Protein AF-A0A2N1PV64-F1 (afdb_monomer)

Sequence (306 aa):
MSESSQDREVQSVSEATLEAVGASTSELTVSSTSGSFAGFIVPPFVWMILFYIAVIWISPWSQDHFGLTGAPVSGIALFTAAGFMSLTALWAIGRMAGTNVSGAVLVLVFAISALADIGINRSLANGAAGGMHHYGFINLSLMGMAYSGGTLVSRAVDKVTYILPLSVIAGIADIWSVFAGVTKEVAKSKVALNYALFSYPVPGFGIRPLVGATDFLFAALYLSLALKFDLPFRRNAILVGFSFLLSIAIAIGTGLGIPVLPVMALMVILGNWSSVKVTDPREKREALAGIVMVVTALAIITLVRR

Structure (mmCIF, N/CA/C/O backbone):
data_AF-A0A2N1PV64-F1
#
_entry.id   AF-A0A2N1PV64-F1
#
loop_
_atom_site.group_PDB
_atom_site.id
_atom_site.type_symbol
_atom_site.label_atom_id
_atom_site.label_alt_id
_atom_site.label_comp_id
_atom_site.label_asym_id
_atom_site.label_entity_id
_atom_site.label_seq_id
_atom_site.pdbx_PDB_ins_code
_atom_site.Cartn_x
_atom_site.Cartn_y
_atom_site.Cartn_z
_atom_site.occupancy
_atom_site.B_iso_or_equiv
_atom_site.auth_seq_id
_atom_site.auth_comp_id
_atom_site.auth_asym_id
_atom_site.auth_atom_id
_atom_site.pdbx_PDB_model_num
ATOM 1 N N . MET A 1 1 ? -52.372 39.175 49.035 1.00 51.31 1 MET A N 1
ATOM 2 C CA . MET A 1 1 ? -50.973 39.115 48.560 1.00 51.31 1 MET A CA 1
ATOM 3 C C . MET A 1 1 ? -50.452 37.724 48.863 1.00 51.31 1 MET A C 1
ATOM 5 O O . MET A 1 1 ? -50.082 37.444 49.991 1.00 51.31 1 MET A O 1
ATOM 9 N N . SER A 1 2 ? -50.575 36.832 47.890 1.00 53.84 2 SER A N 1
ATOM 10 C CA . SER A 1 2 ? -50.155 35.429 47.942 1.00 53.84 2 SER A CA 1
ATOM 11 C C . SER A 1 2 ? -49.672 35.114 46.530 1.00 53.84 2 SER A C 1
ATOM 13 O O . SER A 1 2 ? -50.335 34.399 45.783 1.00 53.84 2 SER A O 1
ATOM 15 N N . GLU A 1 3 ? -48.591 35.780 46.121 1.00 53.56 3 GLU A N 1
ATOM 16 C CA . GLU A 1 3 ? -47.856 35.350 44.936 1.00 53.56 3 GLU A CA 1
ATOM 17 C C . GLU A 1 3 ? -47.194 34.024 45.273 1.00 53.56 3 GLU A C 1
ATOM 19 O O . GLU A 1 3 ? -46.576 33.847 46.326 1.00 53.56 3 GLU A O 1
ATOM 24 N N . SER A 1 4 ? -47.510 33.067 44.418 1.00 53.53 4 SER A N 1
ATOM 25 C CA . SER A 1 4 ? -47.509 31.653 44.702 1.00 53.53 4 SER A CA 1
ATOM 26 C C . SER A 1 4 ? -46.085 31.111 44.715 1.00 53.53 4 SER A C 1
ATOM 28 O O . SER A 1 4 ? -45.243 31.491 43.903 1.00 53.53 4 SER A O 1
ATOM 30 N N . SER A 1 5 ? -45.805 30.169 45.617 1.00 58.69 5 SER A N 1
ATOM 31 C CA . SER A 1 5 ? -44.539 29.426 45.624 1.00 58.69 5 SER A CA 1
ATOM 32 C C . SER A 1 5 ? -44.295 28.650 44.324 1.00 58.69 5 SER A C 1
ATOM 34 O O . SER A 1 5 ? -43.179 28.204 44.083 1.00 58.69 5 SER A O 1
ATOM 36 N N . GLN A 1 6 ? -45.330 28.511 43.495 1.00 60.94 6 GLN A N 1
ATOM 37 C CA . GLN A 1 6 ? -45.319 27.778 42.242 1.00 60.94 6 GLN A CA 1
ATOM 38 C C . GLN A 1 6 ? -44.520 28.513 41.154 1.00 60.94 6 GLN A C 1
ATOM 40 O O . GLN A 1 6 ? -43.812 27.873 40.383 1.00 60.94 6 GLN A O 1
ATOM 45 N N . ASP A 1 7 ? -44.527 29.849 41.154 1.00 59.88 7 ASP A N 1
ATOM 46 C CA . ASP A 1 7 ? -43.790 30.636 40.155 1.00 59.88 7 ASP A CA 1
ATOM 47 C C . ASP A 1 7 ? -42.268 30.596 40.381 1.00 59.88 7 ASP A C 1
ATOM 49 O O . ASP A 1 7 ? -41.486 30.644 39.429 1.00 59.88 7 ASP A O 1
ATOM 53 N N . ARG A 1 8 ? -41.827 30.418 41.636 1.00 63.75 8 ARG A N 1
ATOM 54 C CA . ARG A 1 8 ? -40.396 30.278 41.962 1.00 63.75 8 ARG A CA 1
ATOM 55 C C . ARG A 1 8 ? -39.820 28.933 41.529 1.00 63.75 8 ARG A C 1
ATOM 57 O O . ARG A 1 8 ? -38.662 28.878 41.126 1.00 63.75 8 ARG A O 1
ATOM 64 N N . GLU A 1 9 ? -40.614 27.867 41.586 1.00 66.69 9 GLU A N 1
ATOM 65 C CA . GLU A 1 9 ? -40.168 26.523 41.203 1.00 66.69 9 GLU A CA 1
ATOM 66 C C . GLU A 1 9 ? -40.013 26.393 39.679 1.00 66.69 9 GLU A C 1
ATOM 68 O O . GLU A 1 9 ? -39.063 25.779 39.191 1.00 66.69 9 GLU A O 1
ATOM 73 N N . VAL A 1 10 ? -40.878 27.061 38.907 1.00 67.12 10 VAL A N 1
ATOM 74 C CA . VAL A 1 10 ? -40.769 27.090 37.439 1.00 67.12 10 VAL A CA 1
ATOM 75 C C . VAL A 1 10 ? -39.541 27.889 36.982 1.00 67.12 10 VAL A C 1
ATOM 77 O O . VAL A 1 10 ? -38.854 27.471 36.046 1.00 67.12 10 VAL A O 1
ATOM 80 N N . GLN A 1 11 ? -39.203 28.990 37.663 1.00 69.44 11 GLN A N 1
ATOM 81 C CA . GLN A 1 11 ? -37.993 29.760 37.350 1.00 69.44 11 GLN A CA 1
ATOM 82 C C . GLN A 1 11 ? -36.702 28.980 37.634 1.00 69.44 11 GLN A C 1
ATOM 84 O O . GLN A 1 11 ? -35.810 28.974 36.785 1.00 69.44 11 GLN A O 1
ATOM 89 N N . SER A 1 12 ? -36.616 28.251 38.753 1.00 70.31 12 SER A N 1
ATOM 90 C CA . SER A 1 12 ? -35.393 27.505 39.089 1.00 70.31 12 SER A CA 1
ATOM 91 C C . SER A 1 12 ? -35.106 26.346 38.128 1.00 70.31 12 SER A C 1
ATOM 93 O O . SER A 1 12 ? -33.948 26.052 37.839 1.00 70.31 12 SER A O 1
ATOM 95 N N . VAL A 1 13 ? -36.147 25.698 37.591 1.00 71.62 13 VAL A N 1
ATOM 96 C CA . VAL A 1 13 ? -35.977 24.617 36.603 1.00 71.62 13 VAL A CA 1
ATOM 97 C C . VAL A 1 13 ? -35.523 25.173 35.250 1.00 71.62 13 VAL A C 1
ATOM 99 O O . VAL A 1 13 ? -34.687 24.560 34.582 1.00 71.62 13 VAL A O 1
ATOM 102 N N . SER A 1 14 ? -36.010 26.353 34.852 1.00 72.06 14 SER A N 1
ATOM 103 C CA . SER A 1 14 ? -35.596 26.995 33.599 1.00 72.06 14 SER A CA 1
ATOM 104 C C . SER A 1 14 ? -34.123 27.414 33.619 1.00 72.06 14 SER A C 1
ATOM 106 O O . SER A 1 14 ? -33.428 27.217 32.622 1.00 72.06 14 SER A O 1
ATOM 108 N N . GLU A 1 15 ? -33.628 27.951 34.738 1.00 69.00 15 GLU A N 1
ATOM 109 C CA . GLU A 1 15 ? -32.218 28.351 34.870 1.00 69.00 15 GLU A CA 1
ATOM 110 C C . GLU A 1 15 ? -31.278 27.139 34.883 1.00 69.00 15 GLU A C 1
ATOM 112 O O . GLU A 1 15 ? -30.305 27.116 34.129 1.00 69.00 15 GLU A O 1
ATOM 117 N N . ALA A 1 16 ? -31.620 26.076 35.622 1.00 69.00 16 ALA A N 1
ATOM 118 C CA . ALA A 1 16 ? -30.820 24.848 35.648 1.00 69.00 16 ALA A CA 1
ATOM 119 C C . ALA A 1 16 ? -30.759 24.146 34.276 1.00 69.00 16 ALA A C 1
ATOM 121 O O . ALA A 1 16 ? -29.732 23.578 33.899 1.00 69.00 16 ALA A O 1
ATOM 122 N N . THR A 1 17 ? -31.843 24.207 33.496 1.00 68.81 17 THR A N 1
ATOM 123 C CA . THR A 1 17 ? -31.878 23.620 32.146 1.00 68.81 17 THR A CA 1
ATOM 124 C C . THR A 1 17 ? -31.061 24.454 31.154 1.00 68.81 17 THR A C 1
ATOM 126 O O . THR A 1 17 ? -30.379 23.893 30.297 1.00 68.81 17 THR A O 1
ATOM 129 N N . LEU A 1 18 ? -31.070 25.785 31.286 1.00 65.19 18 LEU A N 1
ATOM 130 C CA . LEU A 1 18 ? -30.261 26.680 30.453 1.00 65.19 18 LEU A CA 1
ATOM 131 C C . LEU A 1 18 ? -28.760 26.556 30.753 1.00 65.19 18 LEU A C 1
ATOM 133 O O . LEU A 1 18 ? -27.965 26.549 29.812 1.00 65.19 18 LEU A O 1
ATOM 137 N N . GLU A 1 19 ? -28.363 26.374 32.016 1.00 66.56 19 GLU A N 1
ATOM 138 C CA . GLU A 1 19 ? -26.964 26.088 32.367 1.00 66.56 19 GLU A CA 1
ATOM 139 C C . GLU A 1 19 ? -26.504 24.717 31.854 1.00 66.56 19 GLU A C 1
ATOM 141 O O . GLU A 1 19 ? -25.402 24.607 31.315 1.00 66.56 19 GLU A O 1
ATOM 146 N N . ALA A 1 20 ? -27.351 23.684 31.929 1.00 63.44 20 ALA A N 1
ATOM 147 C CA . ALA A 1 20 ? -27.021 22.357 31.402 1.00 63.44 20 ALA A CA 1
ATOM 148 C C . ALA A 1 20 ? -26.860 22.353 29.869 1.00 63.44 20 ALA A C 1
ATOM 150 O O . ALA A 1 20 ? -25.951 21.710 29.335 1.00 63.44 20 ALA A O 1
ATOM 151 N N . VAL A 1 21 ? -27.699 23.109 29.151 1.00 64.06 21 VAL A N 1
ATOM 152 C CA . VAL A 1 21 ? -27.591 23.271 27.692 1.00 64.06 21 VAL A CA 1
ATOM 153 C C . VAL A 1 21 ? -26.365 24.116 27.321 1.00 64.06 21 VAL A C 1
ATOM 155 O O . VAL A 1 21 ? -25.639 23.750 26.397 1.00 64.06 21 VAL A O 1
ATOM 158 N N . GLY A 1 22 ? -26.073 25.183 28.075 1.00 57.25 22 GLY A N 1
ATOM 159 C CA . GLY A 1 22 ? -24.888 26.026 27.880 1.00 57.25 22 GLY A CA 1
ATOM 160 C C . GLY A 1 22 ? -23.568 25.282 28.116 1.00 57.25 22 GLY A C 1
ATOM 161 O O . GLY A 1 22 ? -22.651 25.364 27.290 1.00 57.25 22 GLY A O 1
ATOM 162 N N . ALA A 1 23 ? -23.493 24.481 29.184 1.00 56.12 23 ALA A N 1
ATOM 163 C CA . ALA A 1 23 ? -22.334 23.647 29.494 1.00 56.12 23 ALA A CA 1
ATOM 164 C C . ALA A 1 23 ? -22.108 22.571 28.417 1.00 56.12 23 ALA A C 1
ATOM 166 O O . ALA A 1 23 ? -20.986 22.431 27.926 1.00 56.12 23 ALA A O 1
ATOM 167 N N . SER A 1 24 ? -23.178 21.915 27.946 1.00 52.41 24 SER A N 1
ATOM 168 C CA . SER A 1 24 ? -23.109 20.923 26.862 1.00 52.41 24 SER A CA 1
ATOM 169 C C . SER A 1 24 ? -22.632 21.508 25.527 1.00 52.41 24 SER A C 1
ATOM 171 O O . SER A 1 24 ? -21.993 20.797 24.751 1.00 52.41 24 SER A O 1
ATOM 173 N N . THR A 1 25 ? -22.906 22.783 25.238 1.00 51.22 25 THR A N 1
ATOM 174 C CA . THR A 1 25 ? -22.392 23.440 24.023 1.00 51.22 25 THR A CA 1
ATOM 175 C C . THR A 1 25 ? -20.935 23.886 24.134 1.00 51.22 25 THR A C 1
ATOM 177 O O . THR A 1 25 ? -20.254 23.983 23.114 1.00 51.22 25 THR A O 1
ATOM 180 N N . SER A 1 26 ? -20.427 24.114 25.348 1.00 48.03 26 SER A N 1
ATOM 181 C CA . SER A 1 26 ? -19.047 24.570 25.559 1.00 48.03 26 SER A CA 1
ATOM 182 C C . SER A 1 26 ? -18.003 23.450 25.420 1.00 48.03 26 SER A C 1
ATOM 184 O O . SER A 1 26 ? -16.909 23.705 24.917 1.00 48.03 26 SER A O 1
ATOM 186 N N . GLU A 1 27 ? -18.359 22.194 25.718 1.00 44.19 27 GLU A N 1
ATOM 187 C CA . GLU A 1 27 ? -17.481 21.023 25.515 1.00 44.19 27 GLU A CA 1
ATOM 188 C C . GLU A 1 27 ? -17.463 20.496 24.067 1.00 44.19 27 GLU A C 1
ATOM 190 O O . GLU A 1 27 ? -16.599 19.700 23.700 1.00 44.19 27 GLU A O 1
ATOM 195 N N . LEU A 1 28 ? -18.359 20.987 23.204 1.00 43.50 28 LEU A N 1
ATOM 196 C CA . LEU A 1 28 ? -18.364 20.702 21.762 1.00 43.50 28 LEU A CA 1
ATOM 197 C C . LEU A 1 28 ? -17.559 21.716 20.942 1.00 43.50 28 LEU A C 1
ATOM 199 O O . LEU A 1 28 ? -17.581 21.671 19.708 1.00 43.50 28 LEU A O 1
ATOM 203 N N . THR A 1 29 ? -16.771 22.575 21.598 1.00 43.34 29 THR A N 1
ATOM 204 C CA . THR A 1 29 ? -15.636 23.222 20.935 1.00 43.34 29 THR A CA 1
ATOM 205 C C . THR A 1 29 ? -14.557 22.173 20.689 1.00 43.34 29 THR A C 1
ATOM 207 O O . THR A 1 29 ? -13.536 22.088 21.366 1.00 43.34 29 THR A O 1
ATOM 210 N N . VAL A 1 30 ? -14.827 21.345 19.674 1.00 46.09 30 VAL A N 1
ATOM 211 C CA . VAL A 1 30 ? -13.849 20.581 18.911 1.00 46.09 30 VAL A CA 1
ATOM 212 C C . VAL A 1 30 ? -12.609 21.449 18.834 1.00 46.09 30 VAL A C 1
ATOM 214 O O . VAL A 1 30 ? -12.633 22.518 18.219 1.00 46.09 30 VAL A O 1
ATOM 217 N N . SER A 1 31 ? -11.543 21.008 19.499 1.00 43.09 31 SER A N 1
ATOM 218 C CA . SER A 1 31 ? -10.224 21.580 19.309 1.00 43.09 31 SER A CA 1
ATOM 219 C C . SER A 1 31 ? -9.845 21.298 17.860 1.00 43.09 31 SER A C 1
ATOM 221 O O . SER A 1 31 ? -9.210 20.302 17.512 1.00 43.09 31 SER A O 1
ATOM 223 N N . SER A 1 32 ? -10.310 22.172 16.966 1.00 45.75 32 SER A N 1
ATOM 224 C CA . SER A 1 32 ? -9.823 22.260 15.611 1.00 45.75 32 SER A CA 1
ATOM 225 C C . SER A 1 32 ? -8.372 22.655 15.785 1.00 45.75 32 SER A C 1
ATOM 227 O O . SER A 1 32 ? -8.036 23.828 15.958 1.00 45.75 32 SER A O 1
ATOM 229 N N . THR A 1 33 ? -7.507 21.652 15.842 1.00 47.47 33 THR A N 1
ATOM 230 C CA . THR A 1 33 ? -6.072 21.814 15.729 1.00 47.47 33 THR A CA 1
ATOM 231 C C . THR A 1 33 ? -5.842 22.315 14.310 1.00 47.47 33 THR A C 1
ATOM 233 O O . THR A 1 33 ? -5.546 21.566 13.380 1.00 47.47 33 THR A O 1
ATOM 236 N N . SER A 1 34 ? -6.054 23.619 14.137 1.00 45.28 34 SER A N 1
ATOM 237 C CA . SER A 1 34 ? -5.753 24.418 12.963 1.00 45.28 34 SER A CA 1
ATOM 238 C C . SER A 1 34 ? -4.238 24.500 12.865 1.00 45.28 34 SER A C 1
ATOM 240 O O . SER A 1 34 ? -3.585 25.506 13.131 1.00 45.28 34 SER A O 1
ATOM 242 N N . GLY A 1 35 ? -3.642 23.365 12.521 1.00 50.19 35 GLY A N 1
ATOM 243 C CA . GLY A 1 35 ? -2.245 23.300 12.184 1.00 50.19 35 GLY A CA 1
ATOM 244 C C . GLY A 1 35 ? -1.978 24.252 11.021 1.00 50.19 35 GLY A C 1
ATOM 245 O O . GLY A 1 35 ? -2.331 23.938 9.886 1.00 50.19 35 GLY A O 1
ATOM 246 N N . SER A 1 36 ? -1.326 25.382 11.320 1.00 46.31 36 SER A N 1
ATOM 247 C CA . SER A 1 36 ? -0.817 26.381 10.372 1.00 46.31 36 SER A CA 1
ATOM 248 C C . SER A 1 36 ? -0.137 25.721 9.175 1.00 46.31 36 SER A C 1
ATOM 250 O O . SER A 1 36 ? 0.966 25.201 9.314 1.00 46.31 36 SER A O 1
ATOM 252 N N . PHE A 1 37 ? -0.790 25.776 8.010 1.00 42.62 37 PHE A N 1
ATOM 253 C CA . PHE A 1 37 ? -0.392 25.223 6.706 1.00 42.62 37 PHE A CA 1
ATOM 254 C C . PHE A 1 37 ? 1.124 25.303 6.415 1.00 42.62 37 PHE A C 1
ATOM 256 O O . PHE A 1 37 ? 1.717 24.338 5.927 1.00 42.62 37 PHE A O 1
ATOM 263 N N . ALA A 1 38 ? 1.777 26.402 6.813 1.00 38.31 38 ALA A N 1
ATOM 264 C CA . ALA A 1 38 ? 3.209 26.642 6.638 1.00 38.31 38 ALA A CA 1
ATOM 265 C C . ALA A 1 38 ? 4.110 25.671 7.430 1.00 38.31 38 ALA A C 1
ATOM 267 O O . ALA A 1 38 ? 5.088 25.168 6.887 1.00 38.31 38 ALA A O 1
ATOM 268 N N . GLY A 1 39 ? 3.761 25.307 8.669 1.00 43.16 39 GLY A N 1
ATOM 269 C CA . GLY A 1 39 ? 4.525 24.331 9.461 1.00 43.16 39 GLY A CA 1
ATOM 270 C C . GLY A 1 39 ? 4.434 22.885 8.944 1.00 43.16 39 GLY A C 1
ATOM 271 O O . GLY A 1 39 ? 5.178 22.021 9.405 1.00 43.16 39 GLY A O 1
ATOM 272 N N . PHE A 1 40 ? 3.535 22.607 7.987 1.00 48.06 40 PHE A N 1
ATOM 273 C CA . PHE A 1 40 ? 3.249 21.256 7.476 1.00 48.06 40 PHE A CA 1
ATOM 274 C C . PHE A 1 40 ? 3.816 20.981 6.082 1.00 48.06 40 PHE A C 1
ATOM 276 O O . PHE A 1 40 ? 4.044 19.819 5.761 1.00 48.06 40 PHE A O 1
ATOM 283 N N . ILE A 1 41 ? 4.060 22.016 5.274 1.00 41.25 41 ILE A N 1
ATOM 284 C CA . ILE A 1 41 ? 4.739 21.912 3.968 1.00 41.25 41 ILE A CA 1
ATOM 285 C C . ILE A 1 41 ? 6.259 21.860 4.152 1.00 41.25 41 ILE A C 1
ATOM 287 O O . ILE A 1 41 ? 6.966 21.197 3.397 1.00 41.25 41 ILE A O 1
ATOM 291 N N . VAL A 1 42 ? 6.766 22.518 5.195 1.00 45.97 42 VAL A N 1
ATOM 292 C CA . VAL A 1 42 ? 8.203 22.629 5.451 1.00 45.97 42 VAL A CA 1
ATOM 293 C C . VAL A 1 42 ? 8.876 21.263 5.640 1.00 45.97 42 VAL A C 1
ATOM 295 O O . VAL A 1 42 ? 9.898 21.061 5.000 1.00 45.97 42 VAL A O 1
ATOM 298 N N . PRO A 1 43 ? 8.347 20.275 6.389 1.00 50.06 43 PRO A N 1
ATOM 299 C CA . PRO A 1 43 ? 9.071 19.019 6.578 1.00 50.06 43 PRO A CA 1
ATOM 300 C C . PRO A 1 43 ? 9.248 18.207 5.280 1.00 50.06 43 PRO A C 1
ATOM 302 O O . PRO A 1 43 ? 10.386 17.857 4.992 1.00 50.06 43 PRO A O 1
ATOM 305 N N . PRO A 1 44 ? 8.219 17.941 4.445 1.00 44.16 44 PRO A N 1
ATOM 306 C CA . PRO A 1 44 ? 8.411 17.215 3.183 1.00 44.16 44 PRO A CA 1
ATOM 307 C C . PRO A 1 44 ? 9.362 17.915 2.207 1.00 44.16 44 PRO A C 1
ATOM 309 O O . PRO A 1 44 ? 10.196 17.252 1.598 1.00 44.16 44 PRO A O 1
ATOM 312 N N . PHE A 1 45 ? 9.272 19.245 2.084 1.00 44.50 45 PHE A N 1
ATOM 313 C CA . PHE A 1 45 ? 10.138 20.021 1.191 1.00 44.50 45 PHE A CA 1
ATOM 314 C C . PHE A 1 45 ? 11.567 20.148 1.728 1.00 44.50 45 PHE A C 1
ATOM 316 O O . PHE A 1 45 ? 12.510 19.986 0.963 1.00 44.50 45 PHE A O 1
ATOM 323 N N . VAL A 1 46 ? 11.751 20.370 3.033 1.00 49.50 46 VAL A N 1
ATOM 324 C CA . VAL A 1 46 ? 13.075 20.374 3.674 1.00 49.50 46 VAL A CA 1
ATOM 325 C C . VAL A 1 46 ? 13.708 18.989 3.594 1.00 49.50 46 VAL A C 1
ATOM 327 O O . VAL A 1 46 ? 14.883 18.905 3.272 1.00 49.50 46 VAL A O 1
ATOM 330 N N . TRP A 1 47 ? 12.957 17.900 3.781 1.00 47.28 47 TRP A N 1
ATOM 331 C CA . TRP A 1 47 ? 13.476 16.541 3.588 1.00 47.28 47 TRP A CA 1
ATOM 332 C C . TRP A 1 47 ? 13.797 16.238 2.124 1.00 47.28 47 TRP A C 1
ATOM 334 O O . TRP A 1 47 ? 14.840 15.653 1.861 1.00 47.28 47 TRP A O 1
ATOM 344 N N . MET A 1 48 ? 12.971 16.682 1.171 1.00 45.28 48 MET A N 1
ATOM 345 C CA . MET A 1 48 ? 13.259 16.588 -0.265 1.00 45.28 48 MET A CA 1
ATOM 346 C C . MET A 1 48 ? 14.540 17.354 -0.632 1.00 45.28 48 MET A C 1
ATOM 348 O O . MET A 1 48 ? 15.372 16.823 -1.360 1.00 45.28 48 MET A O 1
ATOM 352 N N . ILE A 1 49 ? 14.732 18.563 -0.089 1.00 49.06 49 ILE A N 1
ATOM 353 C CA . ILE A 1 49 ? 15.932 19.392 -0.287 1.00 49.06 49 ILE A CA 1
ATOM 354 C C . ILE A 1 49 ? 17.157 18.754 0.381 1.00 49.06 49 ILE A C 1
ATOM 356 O O . ILE A 1 49 ? 18.172 18.576 -0.282 1.00 49.06 49 ILE A O 1
ATOM 360 N N . LEU A 1 50 ? 17.071 18.353 1.653 1.00 49.81 50 LEU A N 1
ATOM 361 C CA . LEU A 1 50 ? 18.155 17.675 2.377 1.00 49.81 50 LEU A CA 1
ATOM 362 C C . LEU A 1 50 ? 18.538 16.347 1.712 1.00 49.81 50 LEU A C 1
ATOM 364 O O . LEU A 1 50 ? 19.714 16.003 1.676 1.00 49.81 50 LEU A O 1
ATOM 368 N N . PHE A 1 51 ? 17.570 15.628 1.141 1.00 48.50 51 PHE A N 1
ATOM 369 C CA . PHE A 1 51 ? 17.790 14.396 0.390 1.00 48.50 51 PHE A CA 1
ATOM 370 C C . PHE A 1 51 ? 18.433 14.655 -0.977 1.00 48.50 51 PHE A C 1
ATOM 372 O O . PHE A 1 51 ? 19.390 13.971 -1.318 1.00 48.50 51 PHE A O 1
ATOM 379 N N . TYR A 1 52 ? 17.982 15.658 -1.739 1.00 47.88 52 TYR A N 1
ATOM 380 C CA . TYR A 1 52 ? 18.661 16.069 -2.976 1.00 47.88 52 TYR A CA 1
ATOM 381 C C . TYR A 1 52 ? 20.096 16.520 -2.695 1.00 47.88 52 TYR A C 1
ATOM 383 O O . TYR A 1 52 ? 21.005 16.120 -3.415 1.00 47.88 52 TYR A O 1
ATOM 391 N N . ILE A 1 53 ? 20.318 17.280 -1.618 1.00 52.59 53 ILE A N 1
ATOM 392 C CA . ILE A 1 53 ? 21.657 17.658 -1.151 1.00 52.59 53 ILE A CA 1
ATOM 393 C C . ILE A 1 53 ? 22.461 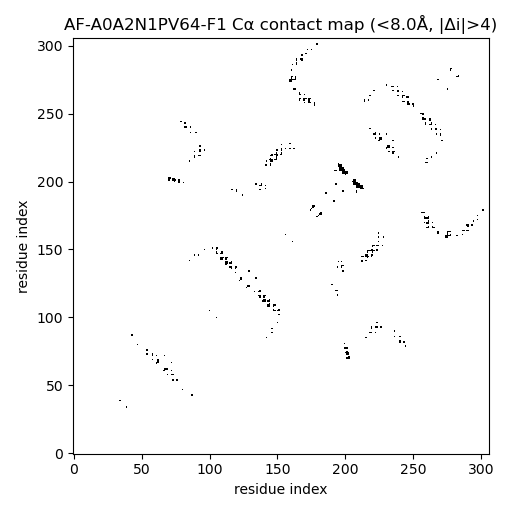16.398 -0.802 1.00 52.59 53 ILE A C 1
ATOM 395 O O . ILE A 1 53 ? 23.568 16.240 -1.303 1.00 52.59 53 ILE A O 1
ATOM 399 N N . ALA A 1 54 ? 21.904 15.456 -0.037 1.00 48.97 54 ALA A N 1
ATOM 400 C CA . ALA A 1 54 ? 22.579 14.205 0.305 1.00 48.97 54 ALA A CA 1
ATOM 401 C C . ALA A 1 54 ? 22.903 13.350 -0.932 1.00 48.97 54 ALA A C 1
ATOM 403 O O . ALA A 1 54 ? 24.008 12.844 -1.035 1.00 48.97 54 ALA A O 1
ATOM 404 N N . VAL A 1 55 ? 22.003 13.221 -1.907 1.00 45.84 55 VAL A N 1
ATOM 405 C CA . VAL A 1 55 ? 22.232 12.474 -3.158 1.00 45.84 55 VAL A CA 1
ATOM 406 C C . VAL A 1 55 ? 23.306 13.137 -4.019 1.00 45.84 55 VAL A C 1
ATOM 408 O O . VAL A 1 55 ? 24.205 12.453 -4.508 1.00 45.84 55 VAL A O 1
ATOM 411 N N . ILE A 1 56 ? 23.237 14.462 -4.183 1.00 50.19 56 ILE A N 1
ATOM 412 C CA . ILE A 1 56 ? 24.209 15.242 -4.961 1.00 50.19 56 ILE A CA 1
ATOM 413 C C . ILE A 1 56 ? 25.600 15.179 -4.316 1.00 50.19 56 ILE A C 1
ATOM 415 O O . ILE A 1 56 ? 26.589 15.169 -5.040 1.00 50.19 56 ILE A O 1
ATOM 419 N N . TRP A 1 57 ? 25.691 15.087 -2.985 1.00 51.34 57 TRP A N 1
ATOM 420 C CA . TRP A 1 57 ? 26.965 15.043 -2.255 1.00 51.34 57 TRP A CA 1
ATOM 421 C C . TRP A 1 57 ? 27.508 13.627 -1.998 1.00 51.34 57 TRP A C 1
ATOM 423 O O . TRP A 1 57 ? 28.719 13.423 -2.034 1.00 51.34 57 TRP A O 1
ATOM 433 N N . ILE A 1 58 ? 26.645 12.630 -1.781 1.00 48.22 58 ILE A N 1
ATOM 434 C CA . ILE A 1 58 ? 27.041 11.229 -1.551 1.00 48.22 58 ILE A CA 1
ATOM 435 C C . ILE A 1 58 ? 27.390 10.541 -2.874 1.00 48.22 58 ILE A C 1
ATOM 437 O O . ILE A 1 58 ? 28.258 9.670 -2.894 1.00 48.22 58 ILE A O 1
ATOM 441 N N . SER A 1 59 ? 26.771 10.927 -3.996 1.00 48.66 59 SER A N 1
ATOM 442 C CA . SER A 1 59 ? 27.065 10.325 -5.304 1.00 48.66 59 SER A CA 1
ATOM 443 C C . SER A 1 59 ? 28.532 10.505 -5.740 1.00 48.66 59 SER A C 1
ATOM 445 O O . SER A 1 59 ? 29.129 9.503 -6.123 1.00 48.66 59 SER A O 1
ATOM 447 N N . PRO A 1 60 ? 29.156 11.697 -5.651 1.00 50.66 60 PRO A N 1
ATOM 448 C CA . PRO A 1 60 ? 30.589 11.856 -5.916 1.00 50.66 60 PRO A CA 1
ATOM 449 C C . PRO A 1 60 ? 31.460 11.139 -4.873 1.00 50.66 60 PRO A C 1
ATOM 451 O O . PRO A 1 60 ? 32.308 10.329 -5.228 1.00 50.66 60 PRO A O 1
ATOM 454 N N . TRP A 1 61 ? 31.178 11.333 -3.578 1.00 54.66 61 TRP A N 1
ATOM 455 C CA . TRP A 1 61 ? 31.979 10.748 -2.492 1.00 54.66 61 TRP A CA 1
ATOM 456 C C . TRP A 1 61 ? 32.022 9.209 -2.525 1.00 54.66 61 TRP A C 1
ATOM 458 O O . TRP A 1 61 ? 33.070 8.605 -2.290 1.00 54.66 61 TRP A O 1
ATOM 468 N N . SER A 1 62 ? 30.896 8.566 -2.851 1.00 48.44 62 SER A N 1
ATOM 469 C CA . SER A 1 62 ? 30.787 7.102 -2.950 1.00 48.44 62 SER A CA 1
ATOM 470 C C . SER A 1 62 ? 31.466 6.512 -4.189 1.00 48.44 62 SER A C 1
ATOM 472 O O . SER A 1 62 ? 31.970 5.389 -4.113 1.00 48.44 62 SER A O 1
ATOM 474 N N . GLN A 1 63 ? 31.527 7.259 -5.299 1.00 52.88 63 GLN A N 1
ATOM 475 C CA . GLN A 1 63 ? 32.321 6.879 -6.471 1.00 52.88 63 GLN A CA 1
ATOM 476 C C . GLN A 1 63 ? 33.815 6.887 -6.132 1.00 52.88 63 GLN A C 1
ATOM 478 O O . GLN A 1 63 ? 34.515 5.929 -6.462 1.00 52.88 63 GLN A O 1
ATOM 483 N N . ASP A 1 64 ? 34.265 7.907 -5.397 1.00 53.31 64 ASP A N 1
ATOM 484 C CA . ASP A 1 64 ? 35.679 8.099 -5.061 1.00 53.31 64 ASP A CA 1
ATOM 485 C C . ASP A 1 64 ? 36.205 7.104 -4.008 1.00 53.31 64 ASP A C 1
ATOM 487 O O . ASP A 1 64 ? 37.375 6.731 -4.051 1.00 53.31 64 ASP A O 1
ATOM 491 N N . HIS A 1 65 ? 35.363 6.640 -3.072 1.00 52.03 65 HIS A N 1
ATOM 492 C CA . HIS A 1 65 ? 35.811 5.808 -1.937 1.00 52.03 65 HIS A CA 1
ATOM 493 C C . HIS A 1 65 ? 35.521 4.306 -2.075 1.00 52.03 65 HIS A C 1
ATOM 495 O O . HIS A 1 65 ? 36.222 3.502 -1.463 1.00 52.03 65 HIS A O 1
ATOM 501 N N . PHE A 1 66 ? 34.507 3.905 -2.852 1.00 49.12 66 PHE A N 1
ATOM 502 C CA . PHE A 1 66 ? 34.080 2.498 -2.933 1.00 49.12 66 PHE A CA 1
ATOM 503 C C . PHE A 1 66 ? 34.209 1.880 -4.330 1.00 49.12 66 PHE A C 1
ATOM 505 O O . PHE A 1 66 ? 33.872 0.710 -4.503 1.00 49.12 66 PHE A O 1
ATOM 512 N N . GLY A 1 67 ? 34.661 2.637 -5.339 1.00 48.84 67 GLY A N 1
ATOM 513 C CA . GLY A 1 67 ? 34.788 2.140 -6.717 1.00 48.84 67 GLY A CA 1
ATOM 514 C C . GLY A 1 67 ? 33.456 1.702 -7.343 1.00 48.84 67 GLY A C 1
ATOM 515 O O . GLY A 1 67 ? 33.435 1.017 -8.366 1.00 48.84 67 GLY A O 1
ATOM 516 N N . LEU A 1 68 ? 32.330 2.081 -6.731 1.00 51.69 68 LEU A N 1
ATOM 517 C CA . LEU A 1 68 ? 30.992 1.815 -7.236 1.00 51.69 68 LEU A CA 1
ATOM 518 C C . LEU A 1 68 ? 30.757 2.744 -8.431 1.00 51.69 68 LEU A C 1
ATOM 520 O O . LEU A 1 68 ? 30.436 3.918 -8.262 1.00 51.69 68 LEU A O 1
ATOM 524 N N . THR A 1 69 ? 30.930 2.227 -9.652 1.00 52.31 69 THR A N 1
ATOM 525 C CA . THR A 1 69 ? 30.582 2.927 -10.904 1.00 52.31 69 THR A CA 1
ATOM 526 C C . THR A 1 69 ? 29.198 3.562 -10.758 1.00 52.31 69 THR A C 1
ATOM 528 O O . THR A 1 69 ? 28.291 2.837 -10.384 1.00 52.31 69 THR A O 1
ATOM 531 N N . GLY A 1 70 ? 29.004 4.858 -11.028 1.00 43.47 70 GLY A N 1
ATOM 532 C CA . GLY A 1 70 ? 27.876 5.696 -10.555 1.00 43.47 70 GLY A CA 1
ATOM 533 C C . GLY A 1 70 ? 26.408 5.268 -10.779 1.00 43.47 70 GLY A C 1
ATOM 534 O O . GLY A 1 70 ? 25.496 6.003 -10.392 1.00 43.47 70 GLY A O 1
ATOM 535 N N . ALA A 1 71 ? 26.133 4.103 -11.364 1.00 42.50 71 ALA A N 1
ATOM 536 C CA . ALA A 1 71 ? 24.792 3.582 -11.629 1.00 42.50 71 ALA A CA 1
ATOM 537 C C . ALA A 1 71 ? 24.006 3.082 -10.380 1.00 42.50 71 ALA A C 1
ATOM 539 O O . ALA A 1 71 ? 22.825 3.402 -10.261 1.00 42.50 71 ALA A O 1
ATOM 540 N N . PRO A 1 72 ? 24.582 2.367 -9.391 1.00 49.53 72 PRO A N 1
ATOM 541 C CA . PRO A 1 72 ? 23.823 1.899 -8.229 1.00 49.53 72 PRO A CA 1
ATOM 542 C C . PRO A 1 72 ? 23.368 3.052 -7.327 1.00 49.53 72 PRO A C 1
ATOM 544 O O . PRO A 1 72 ? 22.240 3.056 -6.843 1.00 49.53 72 PRO A O 1
ATOM 547 N N . VAL A 1 73 ? 24.222 4.062 -7.134 1.00 46.22 73 VAL A N 1
ATOM 548 C CA . VAL A 1 73 ? 23.978 5.163 -6.184 1.00 46.22 73 VAL A CA 1
ATOM 549 C C . VAL A 1 73 ? 22.911 6.124 -6.707 1.00 46.22 73 VAL A C 1
ATOM 551 O O . VAL A 1 73 ? 21.986 6.482 -5.979 1.00 46.22 73 VAL A O 1
ATOM 554 N N . SER A 1 74 ? 22.963 6.462 -7.998 1.00 47.91 74 SER A N 1
ATOM 555 C CA . SER A 1 74 ? 21.908 7.239 -8.661 1.00 47.91 74 SER A CA 1
ATOM 556 C C . SER A 1 74 ? 20.576 6.471 -8.740 1.00 47.91 74 SER A C 1
ATOM 558 O O . SER A 1 74 ? 19.512 7.087 -8.787 1.00 47.91 74 SER A O 1
ATOM 560 N N . GLY A 1 75 ? 20.609 5.132 -8.706 1.00 50.03 75 GLY A N 1
ATOM 561 C CA . GLY A 1 75 ? 19.418 4.282 -8.765 1.00 50.03 75 GLY A CA 1
ATOM 562 C C . GLY A 1 75 ? 18.689 4.138 -7.466 1.00 50.03 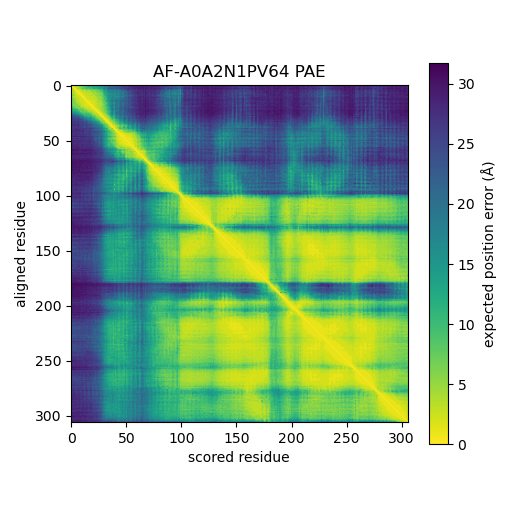75 GLY A C 1
ATOM 563 O O . GLY A 1 75 ? 17.471 4.287 -7.425 1.00 50.03 75 GLY A O 1
ATOM 564 N N . ILE A 1 76 ? 19.449 3.946 -6.398 1.00 51.44 76 ILE A N 1
ATOM 565 C CA . ILE A 1 76 ? 18.9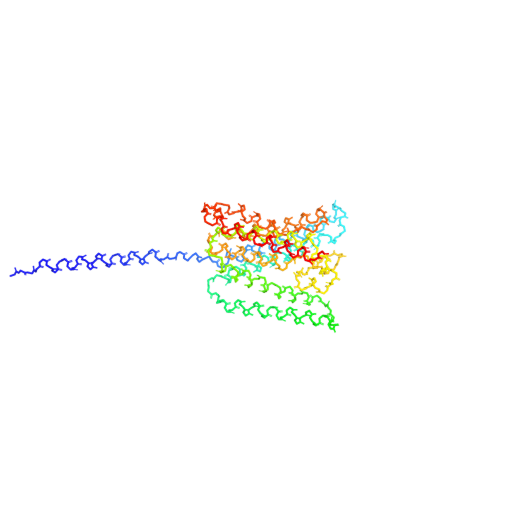32 4.048 -5.043 1.00 51.44 76 ILE A CA 1
ATOM 566 C C . ILE A 1 76 ? 18.352 5.452 -4.844 1.00 51.44 76 ILE A C 1
ATOM 568 O O . ILE A 1 76 ? 17.241 5.572 -4.344 1.00 51.44 76 ILE A O 1
ATOM 572 N N . ALA A 1 77 ? 19.018 6.509 -5.319 1.00 49.34 77 ALA A N 1
ATOM 573 C CA . ALA A 1 77 ? 18.516 7.877 -5.209 1.00 49.34 77 ALA A CA 1
ATOM 574 C C . ALA A 1 77 ? 17.194 8.131 -5.957 1.00 49.34 77 ALA A C 1
ATOM 576 O O . ALA A 1 77 ? 16.256 8.660 -5.363 1.00 49.34 77 ALA A O 1
ATOM 577 N N . LEU A 1 78 ? 17.086 7.732 -7.230 1.00 51.84 78 LEU A N 1
ATOM 578 C CA . LEU A 1 78 ? 15.856 7.876 -8.024 1.00 51.84 78 LEU A CA 1
ATOM 579 C C . LEU A 1 78 ? 14.710 7.035 -7.463 1.00 51.84 78 LEU A C 1
ATOM 581 O O . LEU A 1 78 ? 13.574 7.496 -7.395 1.00 51.84 78 LEU A O 1
ATOM 585 N N . PHE A 1 79 ? 15.007 5.821 -7.015 1.00 54.00 79 PHE A N 1
ATOM 586 C CA . PHE A 1 79 ? 14.023 4.931 -6.421 1.00 54.00 79 PHE A CA 1
ATOM 587 C C . PHE A 1 79 ? 13.553 5.411 -5.044 1.00 54.00 79 PHE A C 1
ATOM 589 O O . PHE A 1 79 ? 12.363 5.360 -4.747 1.00 54.00 79 PHE A O 1
ATOM 596 N N . THR A 1 80 ? 14.455 5.969 -4.236 1.00 51.94 80 THR A N 1
ATOM 597 C CA . THR A 1 80 ? 14.121 6.580 -2.942 1.00 51.94 80 THR A CA 1
ATOM 598 C C . THR A 1 80 ? 13.336 7.874 -3.145 1.00 51.94 80 THR A C 1
ATOM 600 O O . THR A 1 80 ? 12.344 8.085 -2.455 1.00 51.94 80 THR A O 1
ATOM 603 N N . ALA A 1 81 ? 13.690 8.697 -4.141 1.00 53.22 81 ALA A N 1
ATOM 604 C CA . ALA A 1 81 ? 12.910 9.870 -4.538 1.00 53.22 81 ALA A CA 1
ATOM 605 C C . ALA A 1 81 ? 11.500 9.478 -4.987 1.00 53.22 81 ALA A C 1
ATOM 607 O O . ALA A 1 81 ? 10.535 10.142 -4.628 1.00 53.22 81 ALA A O 1
ATOM 608 N N . ALA A 1 82 ? 11.360 8.377 -5.721 1.00 54.25 82 ALA A N 1
ATOM 609 C CA . ALA A 1 82 ? 10.075 7.942 -6.233 1.00 54.25 82 ALA A CA 1
ATOM 610 C C . ALA A 1 82 ? 9.220 7.211 -5.179 1.00 54.25 82 ALA A C 1
ATOM 612 O O . ALA A 1 82 ? 8.010 7.431 -5.115 1.00 54.25 82 ALA A O 1
ATOM 613 N N . GLY A 1 83 ? 9.835 6.445 -4.274 1.00 56.56 83 GLY A N 1
ATOM 614 C CA . GLY A 1 83 ? 9.198 5.931 -3.060 1.00 56.56 83 GLY A CA 1
ATOM 615 C C . GLY A 1 83 ? 8.765 7.060 -2.119 1.00 56.56 83 GLY A C 1
ATOM 616 O O . GLY A 1 83 ? 7.666 7.024 -1.575 1.00 56.56 83 GLY A O 1
ATOM 617 N N . PHE A 1 84 ? 9.562 8.125 -1.999 1.00 54.22 84 PHE A N 1
ATOM 618 C CA . PHE A 1 84 ? 9.242 9.300 -1.184 1.00 54.22 84 PHE A CA 1
ATOM 619 C C . PHE A 1 84 ? 8.203 10.219 -1.840 1.00 54.22 84 PHE A C 1
ATOM 621 O O . PHE A 1 84 ? 7.324 10.722 -1.148 1.00 54.22 84 PHE A O 1
ATOM 628 N N . MET A 1 85 ? 8.219 10.382 -3.168 1.00 56.69 85 MET A N 1
ATOM 629 C CA . MET A 1 85 ? 7.122 10.993 -3.935 1.00 56.69 85 MET A CA 1
ATOM 630 C C . MET A 1 85 ? 5.829 10.204 -3.759 1.00 56.69 85 MET A C 1
ATOM 632 O O . MET A 1 85 ? 4.765 10.789 -3.620 1.00 56.69 85 MET A O 1
ATOM 636 N N . SER A 1 86 ? 5.919 8.879 -3.688 1.00 57.16 86 SER A N 1
ATOM 637 C CA . SER A 1 86 ? 4.760 8.030 -3.436 1.00 57.16 86 SER A CA 1
ATOM 638 C C . SER A 1 86 ? 4.274 8.139 -1.985 1.00 57.16 86 SER A C 1
ATOM 640 O O . SER A 1 86 ? 3.076 8.204 -1.753 1.00 57.16 86 SER A O 1
ATOM 642 N N . LEU A 1 87 ? 5.168 8.270 -1.000 1.00 53.22 87 LEU A N 1
ATOM 643 C CA . LEU A 1 87 ? 4.817 8.519 0.407 1.00 53.22 87 LEU A CA 1
ATOM 644 C C . LEU A 1 87 ? 4.271 9.932 0.654 1.00 53.22 87 LEU A C 1
ATOM 646 O O . LEU A 1 87 ? 3.364 10.104 1.461 1.00 53.22 87 LEU A O 1
ATOM 650 N N . THR A 1 88 ? 4.795 10.945 -0.035 1.00 54.28 88 THR A N 1
ATOM 651 C CA . THR A 1 88 ? 4.283 12.325 0.013 1.00 54.28 88 THR A CA 1
ATOM 652 C C . THR A 1 88 ? 2.975 12.460 -0.756 1.00 54.28 88 THR A C 1
ATOM 654 O O . THR A 1 88 ? 2.085 13.165 -0.286 1.00 54.28 88 THR A O 1
ATOM 657 N N . ALA A 1 89 ? 2.805 11.717 -1.855 1.00 55.12 89 ALA A N 1
ATOM 658 C CA . ALA A 1 89 ? 1.516 11.526 -2.504 1.00 55.12 89 ALA A CA 1
ATOM 659 C C . ALA A 1 89 ? 0.536 10.889 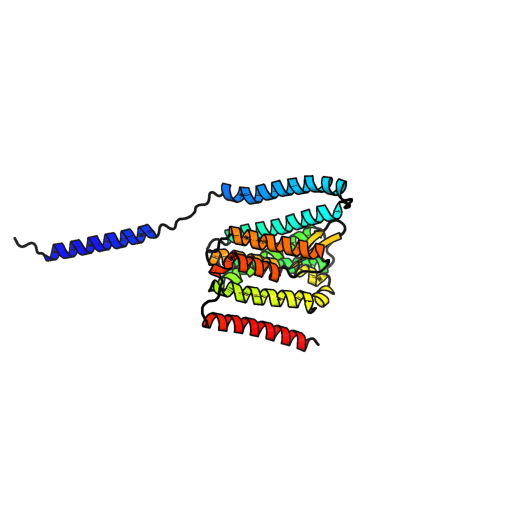-1.521 1.00 55.12 89 ALA A C 1
ATOM 661 O O . ALA A 1 89 ? -0.483 11.511 -1.272 1.00 55.12 89 ALA A O 1
ATOM 662 N N . LEU A 1 90 ? 0.874 9.758 -0.884 1.00 54.75 90 LEU A N 1
ATOM 663 C CA . LEU A 1 90 ? 0.082 9.084 0.161 1.00 54.75 90 LEU A CA 1
ATOM 664 C C . LEU A 1 90 ? -0.212 9.973 1.386 1.00 54.75 90 LEU A C 1
ATOM 666 O O . LEU A 1 90 ? -1.263 9.855 2.010 1.00 54.75 90 LEU A O 1
ATOM 670 N N . TRP A 1 91 ? 0.687 10.891 1.734 1.00 60.34 91 TRP A N 1
ATOM 671 C CA . TRP A 1 91 ? 0.492 11.874 2.800 1.00 60.34 91 TRP A CA 1
ATOM 672 C C . TRP A 1 91 ? -0.480 12.992 2.389 1.00 60.34 91 TRP A C 1
ATOM 674 O O . TRP A 1 91 ? -1.390 13.324 3.151 1.00 60.34 91 TRP A O 1
ATOM 684 N N . ALA A 1 92 ? -0.336 13.534 1.173 1.00 54.56 92 ALA A N 1
ATOM 685 C CA . ALA A 1 92 ? -1.265 14.505 0.590 1.00 54.56 92 ALA A CA 1
ATOM 686 C C . ALA A 1 92 ? -2.658 13.887 0.403 1.00 54.56 92 ALA A C 1
ATOM 688 O O . ALA A 1 92 ? -3.665 14.512 0.712 1.00 54.56 92 ALA A O 1
ATOM 689 N N . ILE A 1 93 ? -2.693 12.626 -0.015 1.00 53.28 93 ILE A N 1
ATOM 690 C CA . ILE A 1 93 ? -3.849 11.733 -0.103 1.00 53.28 93 ILE A CA 1
ATOM 691 C C . ILE A 1 93 ? -4.520 11.560 1.259 1.00 53.28 93 ILE A C 1
ATOM 693 O O . ILE A 1 93 ? -5.698 11.868 1.386 1.00 53.28 93 ILE A O 1
ATOM 697 N N . GLY A 1 94 ? -3.782 11.163 2.300 1.00 52.09 94 GLY A N 1
ATOM 698 C CA . GLY A 1 94 ? -4.326 10.987 3.648 1.00 52.09 94 GLY A CA 1
ATOM 699 C C . GLY A 1 94 ? -4.940 12.270 4.212 1.00 52.09 94 GLY A C 1
ATOM 700 O O . GLY A 1 94 ? -5.938 12.218 4.920 1.00 52.09 94 GLY A O 1
ATOM 701 N N . ARG A 1 95 ? -4.405 13.441 3.852 1.00 55.41 95 ARG A N 1
ATOM 702 C CA . ARG A 1 95 ? -4.937 14.725 4.325 1.00 55.41 95 ARG A CA 1
ATOM 703 C C . ARG A 1 95 ? -6.033 15.323 3.435 1.00 55.41 95 ARG A C 1
ATOM 705 O O . ARG A 1 95 ? -6.938 15.944 3.977 1.00 55.41 95 ARG A O 1
ATOM 712 N N . MET A 1 96 ? -6.008 15.106 2.115 1.00 48.81 96 MET A N 1
ATOM 713 C CA . MET A 1 96 ? -7.169 15.347 1.236 1.00 48.81 96 MET A CA 1
ATOM 714 C C . MET A 1 96 ? -8.339 14.430 1.613 1.00 48.81 96 MET A C 1
ATOM 716 O O . MET A 1 96 ? -9.493 14.823 1.494 1.00 48.81 96 MET A O 1
ATOM 720 N N . ALA A 1 97 ? -8.043 13.228 2.117 1.00 45.53 97 ALA A N 1
ATOM 721 C CA . ALA A 1 97 ? -9.011 12.330 2.737 1.00 45.53 97 ALA A CA 1
ATOM 722 C C . ALA A 1 97 ? -9.480 12.804 4.127 1.00 45.53 97 ALA A C 1
ATOM 724 O O . ALA A 1 97 ? -10.294 12.117 4.748 1.00 45.53 97 ALA A O 1
ATOM 725 N N . GLY A 1 98 ? -9.023 13.970 4.601 1.00 47.44 98 GLY A N 1
ATOM 726 C CA . GLY A 1 98 ? -9.594 14.672 5.744 1.00 47.44 98 GLY A CA 1
ATOM 727 C C . GLY A 1 98 ? -11.074 14.966 5.507 1.00 47.44 98 GLY A C 1
ATOM 728 O O . GLY A 1 98 ? -11.403 15.957 4.871 1.00 47.44 98 GLY A O 1
ATOM 729 N N . THR A 1 99 ? -11.913 14.053 6.008 1.00 55.84 99 THR A N 1
ATOM 730 C CA . THR A 1 99 ? -13.357 14.157 6.264 1.00 55.84 99 THR A CA 1
ATOM 731 C C . THR A 1 99 ? -14.233 14.606 5.074 1.00 55.84 99 THR A C 1
ATOM 733 O O . THR A 1 99 ? -14.253 15.755 4.661 1.00 55.84 99 THR A O 1
ATOM 736 N N . ASN A 1 100 ? -15.069 13.684 4.573 1.00 56.56 100 ASN A N 1
ATOM 737 C CA . ASN A 1 100 ? -16.201 13.913 3.646 1.00 56.56 100 ASN A CA 1
ATOM 738 C C . ASN A 1 100 ? -15.962 13.914 2.125 1.00 56.56 100 ASN A C 1
ATOM 740 O O . ASN A 1 100 ? -16.851 14.330 1.382 1.00 56.56 100 ASN A O 1
ATOM 744 N N . VAL A 1 101 ? -14.872 13.345 1.598 1.00 63.88 101 VAL A N 1
ATOM 745 C CA . VAL A 1 101 ? -14.898 12.957 0.171 1.00 63.88 101 VAL A CA 1
ATOM 746 C C . VAL A 1 101 ? -15.973 11.879 -0.001 1.00 63.88 101 VAL A C 1
ATOM 748 O O . VAL A 1 101 ? -15.909 10.832 0.647 1.00 63.88 101 VAL A O 1
ATOM 751 N N . SER A 1 102 ? -17.005 12.106 -0.812 1.00 72.56 102 SER A N 1
ATOM 752 C CA . SER A 1 102 ? -18.083 11.119 -0.943 1.00 72.56 102 SER A CA 1
ATOM 753 C C . SER A 1 102 ? -17.539 9.797 -1.502 1.00 72.56 102 SER A C 1
ATOM 755 O O . SER A 1 102 ? -16.573 9.774 -2.267 1.00 72.56 102 SER A O 1
ATOM 757 N N . GLY A 1 103 ? -18.136 8.667 -1.106 1.00 77.81 103 GLY A N 1
ATOM 758 C CA . GLY A 1 103 ? -17.736 7.362 -1.653 1.00 77.81 103 GLY A CA 1
ATOM 759 C C . GLY A 1 103 ? -17.832 7.338 -3.182 1.00 77.81 103 GLY A C 1
ATOM 760 O O . GLY A 1 103 ? -16.968 6.772 -3.840 1.00 77.81 103 GLY A O 1
ATOM 761 N N . ALA A 1 104 ? -18.814 8.054 -3.739 1.00 77.56 104 ALA A N 1
ATOM 762 C CA . ALA A 1 104 ? -18.998 8.219 -5.176 1.00 77.56 104 ALA A CA 1
ATOM 763 C C . ALA A 1 104 ? -17.801 8.897 -5.864 1.00 77.56 104 ALA A C 1
ATOM 765 O O . ALA A 1 104 ? -17.386 8.445 -6.927 1.00 77.56 104 ALA A O 1
ATOM 766 N N . VAL A 1 105 ? -17.206 9.930 -5.255 1.00 76.88 105 VAL A N 1
ATOM 767 C CA . VAL A 1 105 ? -16.007 10.583 -5.811 1.00 76.88 105 VAL A CA 1
ATOM 768 C C . VAL A 1 105 ? -14.823 9.621 -5.817 1.00 76.88 105 VAL A C 1
ATOM 770 O O . VAL A 1 105 ? -14.118 9.543 -6.817 1.00 76.88 105 VAL A O 1
ATOM 773 N N . LEU A 1 106 ? -14.622 8.841 -4.750 1.00 78.25 106 LEU A N 1
ATOM 774 C CA . LEU A 1 106 ? -13.543 7.847 -4.717 1.00 78.25 106 LEU A CA 1
ATOM 775 C C . LEU A 1 106 ? -13.739 6.755 -5.774 1.00 78.25 106 LEU A C 1
ATOM 777 O O . LEU A 1 106 ? -12.785 6.406 -6.461 1.00 78.25 106 LEU A O 1
ATOM 781 N N . VAL A 1 107 ? -14.968 6.258 -5.946 1.00 82.00 107 VAL A N 1
ATOM 782 C CA . VAL A 1 107 ? -15.302 5.287 -7.001 1.00 82.00 107 VAL A CA 1
ATOM 783 C C . VAL A 1 107 ? -15.059 5.880 -8.389 1.00 82.00 107 VAL A C 1
ATOM 785 O O . VAL A 1 107 ? -14.491 5.208 -9.246 1.00 82.00 107 VAL A O 1
ATOM 788 N N . LEU A 1 108 ? -15.432 7.143 -8.610 1.00 78.62 108 LEU A N 1
ATOM 789 C CA . LEU A 1 108 ? -15.193 7.831 -9.877 1.00 78.62 108 LEU A CA 1
ATOM 790 C C . LEU A 1 108 ? -13.693 7.984 -10.160 1.00 78.62 108 LEU A C 1
ATOM 792 O O . LEU A 1 108 ? -13.247 7.673 -11.260 1.00 78.62 108 LEU A O 1
ATOM 796 N N . VAL A 1 109 ? -12.906 8.413 -9.168 1.00 76.44 109 VAL A N 1
ATOM 797 C CA . VAL A 1 109 ? -11.443 8.525 -9.287 1.00 76.44 109 VAL A CA 1
ATOM 798 C C . VAL A 1 109 ? -10.819 7.162 -9.574 1.00 76.44 109 VAL A C 1
ATOM 800 O O . VAL A 1 109 ? -9.973 7.065 -10.464 1.00 76.44 109 VAL A O 1
ATOM 803 N N . PHE A 1 110 ? -11.260 6.108 -8.882 1.00 79.75 110 PHE A N 1
ATOM 804 C CA . PHE A 1 110 ? -10.814 4.738 -9.133 1.00 79.75 110 PHE A CA 1
ATOM 805 C C . PHE A 1 110 ? -11.106 4.321 -10.580 1.00 79.75 110 PHE A C 1
ATOM 807 O O . PHE A 1 110 ? -10.206 3.874 -11.287 1.00 79.75 110 PHE A O 1
ATOM 814 N N . ALA A 1 111 ? -12.342 4.527 -11.045 1.00 81.44 111 ALA A N 1
ATOM 815 C CA . ALA A 1 111 ? -12.776 4.151 -12.387 1.00 81.44 111 ALA A CA 1
ATOM 816 C C . ALA A 1 111 ? -12.029 4.921 -13.485 1.00 81.44 111 ALA A C 1
ATOM 818 O O . ALA A 1 111 ? -11.550 4.309 -14.437 1.00 81.44 111 ALA A O 1
ATOM 819 N N . ILE A 1 112 ? -11.876 6.244 -13.346 1.00 75.69 112 ILE A N 1
ATOM 820 C CA . ILE A 1 112 ? -11.113 7.071 -14.295 1.00 75.69 112 ILE A CA 1
ATOM 821 C C . ILE A 1 112 ? -9.658 6.605 -14.350 1.00 75.69 112 ILE A C 1
ATOM 823 O O . ILE A 1 112 ? -9.099 6.465 -15.435 1.00 75.69 112 ILE A O 1
ATOM 827 N N . SER A 1 113 ? -9.061 6.327 -13.191 1.00 76.56 113 SER A N 1
ATOM 828 C CA . SER A 1 113 ? -7.679 5.857 -13.107 1.00 76.56 113 SER A CA 1
ATOM 829 C C . SER A 1 113 ? -7.513 4.487 -13.771 1.00 76.56 113 SER A C 1
ATOM 831 O O . SER A 1 113 ? -6.607 4.309 -14.577 1.00 76.56 113 SER A O 1
ATOM 833 N N . ALA A 1 114 ? -8.431 3.549 -13.528 1.00 79.62 114 ALA A N 1
ATOM 834 C CA . ALA A 1 114 ? -8.417 2.234 -14.166 1.00 79.62 114 ALA A CA 1
ATOM 835 C C . ALA A 1 114 ? -8.590 2.319 -15.691 1.00 79.62 114 ALA A C 1
ATOM 837 O O . ALA A 1 114 ? -7.869 1.666 -16.442 1.00 79.62 114 ALA A O 1
ATOM 838 N N . LEU A 1 115 ? -9.519 3.153 -16.171 1.00 82.25 115 LEU A N 1
ATOM 839 C CA . LEU A 1 115 ? -9.730 3.359 -17.606 1.00 82.25 115 LEU A CA 1
ATOM 840 C C . LEU A 1 115 ? -8.518 4.018 -18.275 1.00 82.25 115 LEU A C 1
ATOM 842 O O . LEU A 1 115 ? -8.166 3.639 -19.394 1.00 82.25 115 LEU A O 1
ATOM 846 N N . ALA A 1 116 ? -7.870 4.969 -17.598 1.00 75.50 116 ALA A N 1
ATOM 847 C CA . ALA A 1 116 ? -6.640 5.588 -18.077 1.00 75.50 116 ALA A CA 1
ATOM 848 C C . ALA A 1 116 ? -5.516 4.552 -18.208 1.00 75.50 116 ALA A C 1
ATOM 850 O O . ALA A 1 116 ? -4.899 4.474 -19.270 1.00 75.50 116 ALA A O 1
ATOM 851 N N . ASP A 1 117 ? -5.305 3.716 -17.188 1.00 78.50 117 ASP A N 1
ATOM 852 C CA . ASP A 1 117 ? -4.293 2.654 -17.212 1.00 78.50 117 ASP A CA 1
ATOM 853 C C . ASP A 1 117 ? -4.527 1.670 -18.374 1.00 78.50 117 ASP A C 1
ATOM 855 O O . ASP A 1 117 ? -3.625 1.407 -19.176 1.00 78.50 117 ASP A O 1
ATOM 859 N N . ILE A 1 118 ? -5.771 1.205 -18.549 1.00 81.69 118 ILE A N 1
ATOM 860 C CA . ILE A 1 118 ? -6.165 0.330 -19.666 1.00 81.69 118 ILE A CA 1
ATOM 861 C C . ILE A 1 118 ? -5.895 1.009 -21.015 1.00 81.69 118 ILE A C 1
ATOM 863 O O . ILE A 1 118 ? -5.343 0.388 -21.927 1.00 81.69 118 ILE A O 1
ATOM 867 N N . GLY A 1 119 ? -6.275 2.280 -21.158 1.00 80.69 119 GLY A N 1
ATOM 868 C CA . GLY A 1 119 ? -6.089 3.044 -22.390 1.00 80.69 119 GLY A CA 1
ATOM 869 C C . GLY A 1 119 ? -4.616 3.220 -22.762 1.00 80.69 119 GLY A C 1
ATOM 870 O O . GLY A 1 119 ? -4.236 2.974 -23.910 1.00 80.69 119 GLY A O 1
ATOM 871 N N . ILE A 1 12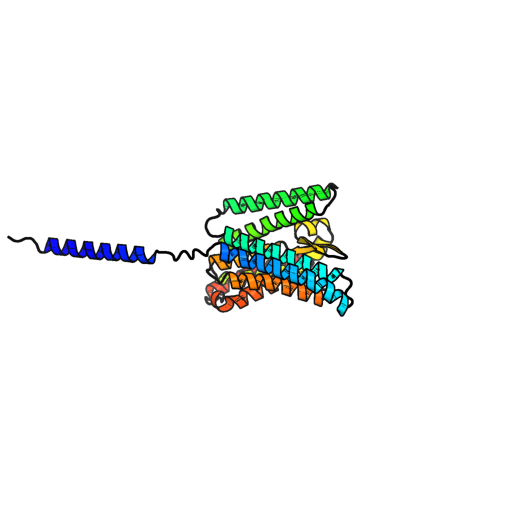0 ? -3.775 3.590 -21.790 1.00 77.19 120 ILE A N 1
ATOM 872 C CA . ILE A 1 120 ? -2.338 3.811 -21.999 1.00 77.19 120 ILE A CA 1
ATOM 873 C C . ILE A 1 120 ? -1.651 2.502 -22.381 1.00 77.19 120 ILE A C 1
ATOM 875 O O . ILE A 1 120 ? -0.925 2.451 -23.376 1.00 77.19 120 ILE A O 1
ATOM 879 N N . ASN A 1 121 ? -1.910 1.421 -21.646 1.00 78.25 121 ASN A N 1
ATOM 880 C CA . ASN A 1 121 ? -1.279 0.143 -21.945 1.00 78.25 121 ASN A CA 1
ATOM 881 C C . ASN A 1 121 ? -1.775 -0.465 -23.269 1.00 78.25 121 ASN A C 1
ATOM 883 O O . ASN A 1 121 ? -0.984 -1.073 -23.992 1.00 78.25 121 ASN A O 1
ATOM 887 N N . ARG A 1 122 ? -3.046 -0.263 -23.650 1.00 82.31 122 ARG A N 1
ATOM 888 C CA . ARG A 1 122 ? -3.544 -0.660 -24.979 1.00 82.31 122 ARG A CA 1
ATOM 889 C C . ARG A 1 122 ? -2.854 0.122 -26.097 1.00 82.31 122 ARG A C 1
ATOM 891 O O . ARG A 1 122 ? -2.524 -0.461 -27.125 1.00 82.31 122 ARG A O 1
ATOM 898 N N . SER A 1 123 ? -2.603 1.416 -25.892 1.00 78.44 123 SER A N 1
ATOM 899 C CA . SER A 1 123 ? -1.828 2.239 -26.830 1.00 78.44 123 SER A CA 1
ATOM 900 C C . SER A 1 123 ? -0.410 1.687 -27.024 1.00 78.44 123 SER A C 1
ATOM 902 O O . SER A 1 123 ? 0.034 1.497 -28.157 1.00 78.44 123 SER A O 1
ATOM 904 N N . LEU A 1 124 ? 0.266 1.321 -25.927 1.00 73.62 124 LEU A N 1
ATOM 905 C CA . LEU A 1 124 ? 1.589 0.685 -25.972 1.00 73.62 124 LEU A CA 1
ATOM 906 C C . LEU A 1 124 ? 1.562 -0.670 -26.693 1.00 73.62 124 LEU A C 1
ATOM 908 O O . LEU A 1 124 ? 2.435 -0.945 -27.515 1.00 73.62 124 LEU A O 1
ATOM 912 N N . ALA A 1 125 ? 0.550 -1.502 -26.429 1.00 76.81 125 ALA A N 1
ATOM 913 C CA . ALA A 1 125 ? 0.387 -2.797 -27.091 1.00 76.81 125 ALA A CA 1
ATOM 914 C C . ALA A 1 125 ? 0.176 -2.666 -28.611 1.00 76.81 125 ALA A C 1
ATOM 916 O O . ALA A 1 125 ? 0.606 -3.535 -29.366 1.00 76.81 125 ALA A O 1
ATOM 917 N N . ASN A 1 126 ? -0.424 -1.562 -29.060 1.00 80.75 126 ASN A N 1
ATOM 918 C CA . ASN A 1 126 ? -0.646 -1.255 -30.474 1.00 80.75 126 ASN A CA 1
ATOM 919 C C . ASN A 1 126 ? 0.573 -0.609 -31.166 1.00 80.75 126 ASN A C 1
ATOM 921 O O . ASN A 1 126 ? 0.453 -0.136 -32.295 1.00 80.75 126 ASN A O 1
ATOM 925 N N . GLY A 1 127 ? 1.742 -0.581 -30.516 1.00 71.62 127 GLY A N 1
ATOM 926 C CA . GLY A 1 127 ? 2.990 -0.110 -31.120 1.00 71.62 127 GLY A CA 1
ATOM 927 C C . GLY A 1 127 ? 3.259 1.387 -30.971 1.00 71.62 127 GLY A C 1
ATOM 928 O O . GLY A 1 127 ? 4.153 1.903 -31.641 1.00 71.62 127 GLY A O 1
ATOM 929 N N . ALA A 1 128 ? 2.535 2.096 -30.096 1.00 70.62 128 ALA A N 1
ATOM 930 C CA . ALA A 1 128 ? 2.922 3.454 -29.724 1.00 70.62 128 ALA A CA 1
ATOM 931 C C . ALA A 1 128 ? 4.340 3.453 -29.126 1.00 70.62 128 ALA A C 1
ATOM 933 O O . ALA A 1 128 ? 4.694 2.580 -28.329 1.00 70.62 128 ALA A O 1
ATOM 934 N N . ALA A 1 129 ? 5.163 4.437 -29.502 1.00 59.72 129 ALA A N 1
ATOM 935 C CA . ALA A 1 129 ? 6.520 4.559 -28.984 1.00 59.72 129 ALA A CA 1
ATOM 936 C C . ALA A 1 129 ? 6.487 4.756 -27.457 1.00 59.72 129 ALA A C 1
ATOM 938 O O . ALA A 1 129 ? 6.127 5.827 -26.962 1.00 59.72 129 ALA A O 1
ATOM 939 N N . GLY A 1 130 ? 6.862 3.715 -26.708 1.00 58.44 130 GLY A N 1
ATOM 940 C CA . GLY A 1 130 ? 6.887 3.701 -25.245 1.00 58.44 130 GLY A CA 1
ATOM 941 C C . GLY A 1 130 ? 7.980 4.595 -24.662 1.00 58.44 130 GLY A C 1
ATOM 942 O O . GLY A 1 130 ? 9.007 4.112 -24.195 1.00 58.44 130 GLY A O 1
ATOM 943 N N . GLY A 1 131 ? 7.771 5.910 -24.708 1.00 56.06 131 GLY A N 1
ATOM 944 C CA . GLY A 1 131 ? 8.646 6.902 -24.079 1.00 56.06 131 GLY A CA 1
ATOM 945 C C . GLY A 1 131 ? 8.432 7.021 -22.565 1.00 56.06 131 GLY A C 1
ATOM 946 O O . GLY A 1 131 ? 7.403 6.595 -22.040 1.00 56.06 131 GLY A O 1
ATOM 947 N N . MET A 1 132 ? 9.371 7.677 -21.869 1.00 54.00 132 MET A N 1
ATOM 948 C CA . MET A 1 132 ? 9.327 7.954 -20.417 1.00 54.00 132 MET A CA 1
ATOM 949 C C . MET A 1 132 ? 7.979 8.510 -19.926 1.00 54.00 132 MET A C 1
ATOM 951 O O . MET A 1 132 ? 7.529 8.164 -18.836 1.00 54.00 132 MET A O 1
ATOM 955 N N . HIS A 1 133 ? 7.306 9.321 -20.744 1.00 57.62 133 HIS A N 1
ATOM 956 C CA . HIS A 1 133 ? 6.002 9.898 -20.417 1.00 57.62 133 HIS A CA 1
ATOM 957 C C . HIS A 1 133 ? 4.910 8.837 -20.193 1.00 57.62 133 HIS A C 1
ATOM 959 O O . HIS A 1 133 ? 4.087 9.005 -19.300 1.00 57.62 133 HIS A O 1
ATOM 965 N N . HIS A 1 134 ? 4.930 7.719 -20.928 1.00 66.38 134 HIS A N 1
ATOM 966 C CA . HIS A 1 134 ? 3.917 6.663 -20.802 1.00 66.38 134 HIS A CA 1
ATOM 967 C C . HIS A 1 134 ? 3.978 5.977 -19.434 1.00 66.38 134 HIS A C 1
ATOM 969 O O . HIS A 1 134 ? 2.949 5.799 -18.790 1.00 66.38 134 HIS A O 1
ATOM 975 N N . TYR A 1 135 ? 5.183 5.669 -18.950 1.00 66.25 135 TYR A N 1
ATOM 976 C CA . TYR A 1 135 ? 5.381 5.080 -17.622 1.00 66.25 135 TYR A CA 1
ATOM 977 C C . TYR A 1 135 ? 4.989 6.043 -16.496 1.00 66.25 135 TYR A C 1
ATOM 979 O O . TYR A 1 135 ? 4.455 5.614 -15.477 1.00 66.25 135 TYR A O 1
ATOM 987 N N . GLY A 1 136 ? 5.194 7.350 -16.695 1.00 63.22 136 GLY A N 1
ATOM 988 C CA . GLY A 1 136 ? 4.705 8.377 -15.774 1.00 63.22 136 GLY A CA 1
ATOM 989 C C . GLY A 1 136 ? 3.178 8.373 -15.649 1.00 63.22 136 GLY A C 1
ATOM 990 O O . GLY A 1 136 ? 2.659 8.397 -14.534 1.00 63.22 136 GLY A O 1
ATOM 991 N N . PHE A 1 137 ? 2.457 8.284 -16.772 1.00 66.06 137 PHE A N 1
ATOM 992 C CA . PHE A 1 137 ? 0.991 8.221 -16.762 1.00 66.06 137 PHE A CA 1
ATOM 993 C C . PHE A 1 137 ? 0.450 6.906 -16.186 1.00 66.06 137 PHE A C 1
ATOM 995 O O . PHE A 1 137 ? -0.513 6.947 -15.421 1.00 66.06 137 PHE A O 1
ATOM 1002 N N . ILE A 1 138 ? 1.095 5.768 -16.477 1.00 73.81 138 ILE A N 1
ATOM 1003 C CA . ILE A 1 138 ? 0.767 4.472 -15.854 1.00 73.81 138 ILE A CA 1
ATOM 1004 C C . ILE A 1 138 ? 0.915 4.577 -14.334 1.00 73.81 138 ILE A C 1
ATOM 1006 O O . ILE A 1 138 ? -0.046 4.343 -13.607 1.00 73.81 138 ILE A O 1
ATOM 1010 N N . ASN A 1 139 ? 2.063 5.045 -13.837 1.00 74.00 139 ASN A N 1
ATOM 1011 C CA . ASN A 1 139 ? 2.274 5.224 -12.399 1.00 74.00 139 ASN A CA 1
ATOM 1012 C C . ASN A 1 139 ? 1.227 6.160 -11.772 1.00 74.00 139 ASN A C 1
ATOM 1014 O O . ASN A 1 139 ? 0.717 5.873 -10.692 1.00 74.00 139 ASN A O 1
ATOM 1018 N N . LEU A 1 140 ? 0.875 7.267 -12.434 1.00 70.00 140 LEU A N 1
ATOM 1019 C CA . LEU A 1 140 ? -0.147 8.187 -11.930 1.00 70.00 140 LEU A CA 1
ATOM 1020 C C . LEU A 1 140 ? -1.516 7.501 -11.813 1.00 70.00 140 LEU A C 1
ATOM 1022 O O . LEU A 1 140 ? -2.199 7.652 -10.799 1.00 70.00 140 LEU A O 1
ATOM 1026 N N . SER A 1 141 ? -1.894 6.719 -12.824 1.00 74.81 141 SER A N 1
ATOM 1027 C CA . SER A 1 141 ? -3.148 5.964 -12.828 1.00 74.81 141 SER A CA 1
ATOM 1028 C C . SER A 1 141 ? -3.166 4.864 -11.758 1.00 74.81 141 SER A C 1
ATOM 1030 O O . SER A 1 141 ? -4.117 4.766 -10.982 1.00 74.81 141 SER A O 1
ATOM 1032 N N . LEU A 1 142 ? -2.069 4.119 -11.598 1.00 79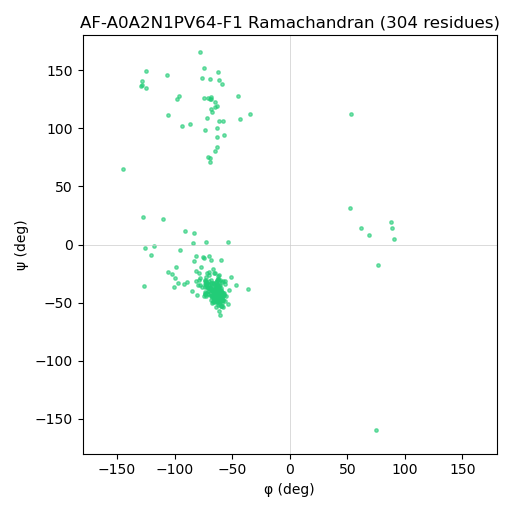.44 142 LEU A N 1
ATOM 1033 C CA . LEU A 1 142 ? -1.914 3.134 -10.529 1.00 79.44 142 LEU A CA 1
ATOM 1034 C C . LEU A 1 142 ? -1.991 3.783 -9.145 1.00 79.44 142 LEU A C 1
ATOM 1036 O O . LEU A 1 142 ? -2.616 3.229 -8.243 1.00 79.44 142 LEU A O 1
ATOM 1040 N N . MET A 1 143 ? -1.421 4.979 -8.976 1.00 76.88 143 MET A N 1
ATOM 1041 C CA . MET A 1 143 ? -1.483 5.723 -7.715 1.00 76.88 143 MET A CA 1
ATOM 1042 C C . MET A 1 143 ? -2.912 6.163 -7.393 1.00 76.88 143 MET A C 1
ATOM 1044 O O . MET A 1 143 ? -3.358 6.028 -6.253 1.00 76.88 143 MET A O 1
ATOM 1048 N N . GLY A 1 144 ? -3.651 6.640 -8.399 1.00 73.62 144 GLY A N 1
ATOM 1049 C CA . GLY A 1 144 ? -5.065 6.986 -8.266 1.00 73.62 144 GLY A CA 1
ATOM 1050 C C . GLY A 1 144 ? -5.913 5.791 -7.826 1.00 73.62 144 GLY A C 1
ATOM 1051 O O . GLY A 1 144 ? -6.708 5.916 -6.889 1.00 73.62 144 GLY A O 1
ATOM 1052 N N . MET A 1 145 ? -5.693 4.617 -8.431 1.00 83.38 145 MET A N 1
ATOM 1053 C CA . MET A 1 145 ? -6.353 3.365 -8.038 1.00 83.38 145 MET A CA 1
ATOM 1054 C C . MET A 1 145 ? -5.965 2.917 -6.625 1.00 83.38 145 MET A C 1
ATOM 1056 O O . MET A 1 145 ? -6.840 2.605 -5.820 1.00 83.38 145 MET A O 1
ATOM 1060 N N . ALA A 1 146 ? -4.670 2.912 -6.302 1.00 84.12 146 ALA A N 1
ATOM 1061 C CA . ALA A 1 146 ? -4.161 2.496 -4.999 1.00 84.12 146 ALA A CA 1
ATOM 1062 C C . ALA A 1 146 ? -4.734 3.356 -3.865 1.00 84.12 146 ALA A C 1
ATOM 1064 O O . ALA A 1 146 ? -5.236 2.824 -2.874 1.00 84.12 146 ALA A O 1
ATOM 1065 N N . TYR A 1 147 ? -4.729 4.680 -4.040 1.00 81.44 147 TYR A N 1
ATOM 1066 C CA . TYR A 1 147 ? -5.315 5.607 -3.080 1.00 81.44 147 TYR A CA 1
ATOM 1067 C C . TYR A 1 147 ? -6.807 5.360 -2.881 1.00 81.44 147 TYR A C 1
ATOM 1069 O O . TYR A 1 147 ? -7.251 5.067 -1.771 1.00 81.44 147 TYR A O 1
ATOM 1077 N N . SER A 1 148 ? -7.583 5.496 -3.958 1.00 81.31 148 SER A N 1
ATOM 1078 C CA . SER A 1 148 ? -9.041 5.429 -3.875 1.00 81.31 148 SER A CA 1
ATOM 1079 C C . SER A 1 148 ? -9.506 4.058 -3.392 1.00 81.31 148 SER A C 1
ATOM 1081 O O . SER A 1 148 ? -10.380 3.990 -2.531 1.00 81.31 148 SER A O 1
ATOM 1083 N N . GLY A 1 149 ? -8.863 2.979 -3.846 1.00 86.81 149 GLY A N 1
ATOM 1084 C CA . GLY A 1 149 ? -9.101 1.620 -3.370 1.00 86.81 149 GLY A CA 1
ATOM 1085 C C . GLY A 1 149 ? -8.786 1.458 -1.882 1.00 86.81 149 GLY A C 1
ATOM 1086 O O . GLY A 1 149 ? -9.644 1.010 -1.124 1.00 86.81 149 GLY A O 1
ATOM 1087 N N . GLY A 1 150 ? -7.601 1.882 -1.434 1.00 88.06 150 GLY A N 1
ATOM 1088 C CA . GLY A 1 150 ? -7.202 1.789 -0.027 1.00 88.06 150 GLY A CA 1
ATOM 1089 C C . GLY A 1 150 ? -8.132 2.572 0.906 1.00 88.06 150 GLY A C 1
ATOM 1090 O O . GLY A 1 150 ? -8.555 2.058 1.942 1.00 88.06 150 GLY A O 1
ATOM 1091 N N . THR A 1 151 ? -8.529 3.785 0.515 1.00 84.75 151 THR A N 1
ATOM 1092 C CA . THR A 1 151 ? -9.464 4.617 1.289 1.00 84.75 151 THR A CA 1
ATOM 1093 C C .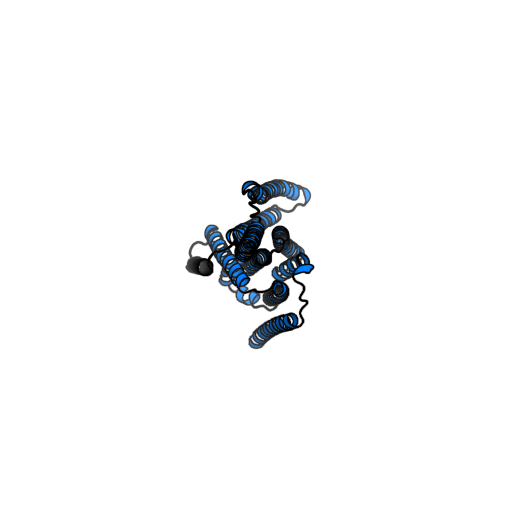 THR A 1 151 ? -10.911 4.113 1.224 1.00 84.75 151 THR A C 1
ATOM 1095 O O . THR A 1 151 ? -11.657 4.267 2.190 1.00 84.75 151 THR A O 1
ATOM 1098 N N . LEU A 1 152 ? -11.346 3.489 0.124 1.00 87.56 152 LEU A N 1
ATOM 1099 C CA . LEU A 1 152 ? -12.655 2.825 0.067 1.00 87.56 152 LEU A CA 1
ATOM 1100 C C . LEU A 1 152 ? -12.697 1.620 1.008 1.00 87.56 152 LEU A C 1
ATOM 1102 O O . LEU A 1 152 ? -13.635 1.492 1.794 1.00 87.56 152 LEU A O 1
ATOM 1106 N N . VAL A 1 153 ? -11.659 0.780 0.986 1.00 91.06 153 VAL A N 1
ATOM 1107 C CA . VAL A 1 153 ? -11.551 -0.375 1.887 1.00 91.06 153 VAL A CA 1
ATOM 1108 C C . VAL A 1 153 ? -11.506 0.082 3.344 1.00 91.06 153 VAL A C 1
ATOM 1110 O O . VAL A 1 153 ? -12.190 -0.503 4.179 1.00 91.06 153 VAL A O 1
ATOM 1113 N N . SER A 1 154 ? -10.798 1.173 3.664 1.00 90.00 154 SER A N 1
ATOM 1114 C CA . SER A 1 154 ? -10.729 1.672 5.045 1.00 90.00 154 SER A CA 1
ATOM 1115 C C . SER A 1 154 ? -12.095 2.082 5.607 1.00 90.00 154 SER A C 1
ATOM 1117 O O . SER A 1 154 ? -12.304 2.037 6.821 1.00 90.00 154 SER A O 1
ATOM 1119 N N . ARG A 1 155 ? -13.050 2.470 4.750 1.00 88.25 155 ARG A N 1
ATOM 1120 C CA . ARG A 1 155 ? -14.418 2.797 5.180 1.00 88.25 155 ARG A CA 1
ATOM 1121 C C . ARG A 1 155 ? -15.175 1.573 5.663 1.00 88.25 155 ARG A C 1
ATOM 1123 O O . ARG A 1 155 ? -15.890 1.710 6.646 1.00 88.25 155 ARG A O 1
ATOM 1130 N N . ALA A 1 156 ? -14.957 0.420 5.037 1.00 89.19 156 ALA A N 1
ATOM 1131 C CA . ALA A 1 156 ? -15.587 -0.846 5.407 1.00 89.19 156 ALA A CA 1
ATOM 1132 C C . ALA A 1 156 ? -15.005 -1.478 6.686 1.00 89.19 156 ALA A C 1
ATOM 1134 O O . ALA A 1 156 ? -15.564 -2.432 7.212 1.00 89.19 156 ALA A O 1
ATOM 1135 N N . VAL A 1 157 ? -13.868 -0.983 7.187 1.00 91.06 157 VAL A N 1
ATOM 1136 C CA . VAL A 1 157 ? -13.252 -1.504 8.415 1.00 91.06 157 VAL A CA 1
ATOM 1137 C C . VAL A 1 157 ? -13.856 -0.809 9.626 1.00 91.06 157 VAL A C 1
ATOM 1139 O O . VAL A 1 157 ? -13.492 0.325 9.916 1.00 91.06 157 VAL A O 1
ATOM 1142 N N . ASP A 1 158 ? -14.746 -1.469 10.356 1.00 90.75 158 ASP A N 1
ATOM 1143 C CA . ASP A 1 158 ? -15.480 -0.821 11.455 1.00 90.75 158 ASP A CA 1
ATOM 1144 C C . ASP A 1 158 ? -14.700 -0.726 12.769 1.00 90.75 158 ASP A C 1
ATOM 1146 O O . ASP A 1 158 ? -14.980 0.143 13.593 1.00 90.75 158 ASP A O 1
ATOM 1150 N N . LYS A 1 159 ? -13.696 -1.587 12.967 1.00 91.12 159 LYS A N 1
ATOM 1151 C CA . LYS A 1 159 ? -12.968 -1.697 14.236 1.00 91.12 159 LYS A CA 1
ATOM 1152 C C . LYS A 1 159 ? -11.460 -1.604 14.053 1.00 91.12 159 LYS A C 1
ATOM 1154 O O . LYS A 1 159 ? -10.895 -2.215 13.148 1.00 91.12 159 LYS A O 1
ATOM 1159 N N . VAL A 1 160 ? -10.792 -0.920 14.982 1.00 92.62 160 VAL A N 1
ATOM 1160 C CA . VAL A 1 160 ? -9.322 -0.810 15.017 1.00 92.62 160 VAL A CA 1
ATOM 1161 C C . VAL A 1 160 ? -8.642 -2.175 15.183 1.00 92.62 160 VAL A C 1
ATOM 1163 O O . VAL A 1 160 ? -7.574 -2.421 14.625 1.00 92.62 160 VAL A O 1
ATOM 1166 N N . THR A 1 161 ? -9.290 -3.108 15.884 1.00 90.94 161 THR A N 1
ATOM 1167 C CA . THR A 1 161 ? -8.795 -4.474 16.101 1.00 90.94 161 THR A CA 1
ATOM 1168 C C . THR A 1 161 ? -8.744 -5.299 14.815 1.00 90.94 161 THR A C 1
ATOM 1170 O O . THR A 1 161 ? -7.957 -6.241 14.735 1.00 90.94 161 THR A O 1
ATOM 1173 N N . TYR A 1 162 ? -9.501 -4.923 13.775 1.00 91.12 162 TYR A N 1
ATOM 1174 C CA . TYR A 1 162 ? -9.468 -5.584 12.468 1.00 91.12 162 TYR A CA 1
ATOM 1175 C C . TYR A 1 162 ? -8.226 -5.241 11.638 1.00 91.12 162 TYR A C 1
ATOM 1177 O O . TYR A 1 162 ? -7.947 -5.945 10.669 1.00 91.12 162 TYR A O 1
ATOM 1185 N N . ILE A 1 163 ? -7.426 -4.244 12.037 1.00 92.31 163 ILE A N 1
ATOM 1186 C CA . ILE A 1 163 ? -6.129 -3.967 11.401 1.00 92.31 163 ILE A CA 1
ATOM 1187 C C . ILE A 1 163 ? -5.238 -5.214 11.455 1.00 92.31 163 ILE A C 1
ATOM 1189 O O . ILE A 1 163 ? -4.648 -5.584 10.446 1.00 92.31 163 ILE A O 1
ATOM 1193 N N . LEU A 1 164 ? -5.195 -5.911 12.597 1.00 92.56 164 LEU A N 1
ATOM 1194 C CA . LEU A 1 164 ? -4.349 -7.092 12.782 1.00 92.56 164 LEU A CA 1
ATOM 1195 C C . LEU A 1 164 ? -4.693 -8.251 11.818 1.00 92.56 164 LEU A C 1
ATOM 1197 O O . LEU A 1 164 ? -3.802 -8.677 11.082 1.00 92.56 164 LEU A O 1
ATOM 1201 N N . PRO A 1 165 ? -5.930 -8.788 11.774 1.00 88.81 165 PRO A N 1
ATOM 1202 C CA . PRO A 1 165 ? -6.265 -9.860 10.837 1.00 88.81 165 PRO A CA 1
ATOM 1203 C C . PRO A 1 165 ? -6.160 -9.425 9.376 1.00 88.81 165 PRO A C 1
ATOM 1205 O O . PRO A 1 165 ? -5.711 -10.217 8.550 1.00 88.81 165 PRO A O 1
ATOM 1208 N N . LEU A 1 166 ? -6.507 -8.176 9.057 1.00 90.69 166 LEU A N 1
ATOM 1209 C CA . LEU A 1 166 ? -6.368 -7.624 7.709 1.00 90.69 166 LEU A CA 1
ATOM 1210 C C . LEU A 1 166 ? -4.904 -7.634 7.253 1.00 90.69 166 LEU A C 1
ATOM 1212 O O . LEU A 1 166 ? -4.602 -8.096 6.156 1.00 90.69 166 LEU A O 1
ATOM 1216 N N . SER A 1 167 ? -3.992 -7.202 8.125 1.00 92.12 167 SER A N 1
ATOM 1217 C CA . SER A 1 167 ? -2.547 -7.258 7.909 1.00 92.12 167 SER A CA 1
ATOM 1218 C C . SER A 1 167 ? -2.023 -8.679 7.713 1.00 92.12 167 SER A C 1
ATOM 1220 O O . SER A 1 167 ? -1.192 -8.908 6.836 1.00 92.12 167 SER A O 1
ATOM 1222 N N . VAL A 1 168 ? -2.507 -9.641 8.505 1.00 90.31 168 VAL A N 1
ATOM 1223 C CA . VAL A 1 168 ? -2.111 -11.054 8.379 1.00 90.31 168 VAL A CA 1
ATOM 1224 C C . VAL A 1 168 ? -2.582 -11.631 7.047 1.00 90.31 168 VAL A C 1
ATOM 1226 O O . VAL A 1 168 ? -1.790 -12.233 6.328 1.00 90.31 168 VAL A O 1
ATOM 1229 N N . ILE A 1 169 ? -3.849 -11.412 6.690 1.00 88.50 169 ILE A N 1
ATOM 1230 C CA . ILE A 1 169 ? -4.438 -11.856 5.421 1.00 88.50 169 ILE A CA 1
ATOM 1231 C C . ILE A 1 169 ? -3.668 -11.275 4.232 1.00 88.50 169 ILE A C 1
ATOM 1233 O O . ILE A 1 169 ? -3.288 -12.015 3.325 1.00 88.50 169 ILE A O 1
ATOM 1237 N N . ALA A 1 170 ? -3.396 -9.969 4.263 1.00 88.50 170 ALA A N 1
ATOM 1238 C CA . ALA A 1 170 ? -2.636 -9.281 3.228 1.00 88.50 170 ALA A CA 1
ATOM 1239 C C . ALA A 1 170 ? -1.215 -9.836 3.097 1.00 88.50 170 ALA A C 1
ATOM 1241 O O . ALA A 1 170 ? -0.773 -10.136 1.992 1.00 88.50 170 ALA A O 1
ATOM 1242 N N . GLY A 1 171 ? -0.524 -10.037 4.223 1.00 89.62 171 GLY A N 1
ATOM 1243 C CA . GLY A 1 171 ? 0.819 -10.608 4.240 1.00 89.62 171 GLY A CA 1
ATOM 1244 C C . GLY A 1 171 ? 0.860 -12.037 3.696 1.00 89.62 171 GLY A C 1
ATOM 1245 O O . GLY A 1 171 ? 1.747 -12.362 2.912 1.00 89.62 171 GLY A O 1
ATOM 1246 N N . ILE A 1 172 ? -0.114 -12.884 4.051 1.00 87.12 172 ILE A N 1
ATOM 1247 C CA . ILE A 1 172 ? -0.220 -14.250 3.513 1.00 87.12 172 ILE A CA 1
ATOM 1248 C C . ILE A 1 172 ? -0.447 -14.214 1.998 1.00 87.12 172 ILE A C 1
ATOM 1250 O O . ILE A 1 172 ? 0.230 -14.940 1.269 1.00 87.12 172 ILE A O 1
ATOM 1254 N N . ALA A 1 173 ? -1.369 -13.372 1.523 1.00 84.06 173 ALA A N 1
ATOM 1255 C CA . ALA A 1 173 ? -1.647 -13.227 0.098 1.00 84.06 173 ALA A CA 1
ATOM 1256 C C . ALA A 1 173 ? -0.417 -12.730 -0.680 1.00 84.06 173 ALA A C 1
ATOM 1258 O O . ALA A 1 173 ? -0.137 -13.246 -1.761 1.00 84.06 173 ALA A O 1
ATOM 1259 N N . ASP A 1 174 ? 0.346 -11.791 -0.114 1.00 86.19 174 ASP A N 1
ATOM 1260 C CA . ASP A 1 174 ? 1.567 -11.250 -0.721 1.00 86.19 174 ASP A CA 1
ATOM 1261 C C . ASP A 1 174 ? 2.682 -12.297 -0.813 1.00 86.19 174 ASP A C 1
ATOM 1263 O O . ASP A 1 174 ? 3.230 -12.551 -1.884 1.00 86.19 174 ASP A O 1
ATOM 1267 N N . ILE A 1 175 ? 2.957 -12.998 0.293 1.00 85.56 175 ILE A N 1
ATOM 1268 C CA . ILE A 1 175 ? 3.933 -14.098 0.337 1.00 85.56 175 ILE A CA 1
ATOM 1269 C C . ILE A 1 175 ? 3.541 -15.181 -0.672 1.00 85.56 175 ILE A C 1
ATOM 1271 O O . ILE A 1 175 ? 4.373 -15.630 -1.463 1.00 85.56 175 ILE A O 1
ATOM 1275 N N . TRP A 1 176 ? 2.271 -15.590 -0.684 1.00 81.25 176 TRP A N 1
ATOM 1276 C CA . TRP A 1 176 ? 1.790 -16.587 -1.634 1.00 81.25 176 TRP A CA 1
ATOM 1277 C C . TRP A 1 176 ? 1.947 -16.104 -3.081 1.00 81.25 176 TRP A C 1
ATOM 1279 O O . TRP A 1 176 ? 2.437 -16.853 -3.923 1.00 81.25 176 TRP A O 1
ATOM 1289 N N . SER A 1 177 ? 1.622 -14.843 -3.369 1.00 73.31 177 SER A N 1
ATOM 1290 C CA . SER A 1 177 ? 1.806 -14.244 -4.693 1.00 73.31 177 SER A CA 1
ATOM 1291 C C . SER A 1 177 ? 3.274 -14.277 -5.142 1.00 73.31 177 SER A C 1
ATOM 1293 O O . SER A 1 177 ? 3.577 -14.730 -6.253 1.00 73.31 177 SER A O 1
ATOM 1295 N N . VAL A 1 178 ? 4.208 -13.876 -4.275 1.00 73.12 178 VAL A N 1
ATOM 1296 C CA . VAL A 1 178 ? 5.646 -13.835 -4.590 1.00 73.12 178 VAL A CA 1
ATOM 1297 C C . VAL A 1 178 ? 6.232 -15.241 -4.780 1.00 73.12 178 VAL A C 1
ATOM 1299 O O . VAL A 1 178 ? 6.966 -15.474 -5.745 1.00 73.12 178 VAL A O 1
ATOM 1302 N N . PHE A 1 179 ? 5.892 -16.204 -3.914 1.00 71.94 179 PHE A N 1
ATOM 1303 C CA . PHE A 1 179 ? 6.550 -17.519 -3.891 1.00 71.94 179 PHE A CA 1
ATOM 1304 C C . PHE A 1 179 ? 5.809 -18.635 -4.651 1.00 71.94 179 PHE A C 1
ATOM 1306 O O . PHE A 1 179 ? 6.470 -19.490 -5.244 1.00 71.94 179 PHE A O 1
ATOM 1313 N N . ALA A 1 180 ? 4.470 -18.644 -4.691 1.00 63.19 180 ALA A N 1
ATOM 1314 C CA . ALA A 1 180 ? 3.671 -19.733 -5.279 1.00 63.19 180 ALA A CA 1
ATOM 1315 C C . ALA A 1 180 ? 3.471 -19.628 -6.806 1.00 63.19 180 ALA A C 1
ATOM 1317 O O . ALA A 1 180 ? 2.839 -20.488 -7.416 1.00 63.19 180 ALA A O 1
ATOM 1318 N N . GLY A 1 181 ? 4.047 -18.613 -7.457 1.00 48.03 181 GLY A N 1
ATOM 1319 C CA . GLY A 1 181 ? 4.285 -18.648 -8.902 1.00 48.03 181 GLY A CA 1
ATOM 1320 C C . GLY A 1 181 ? 3.177 -18.099 -9.805 1.00 48.03 181 GLY A C 1
ATOM 1321 O O . GLY A 1 181 ? 3.373 -18.098 -11.019 1.00 48.03 181 GLY A O 1
ATOM 1322 N N . VAL A 1 182 ? 2.087 -17.527 -9.276 1.00 50.19 182 VAL A N 1
ATOM 1323 C CA . VAL A 1 182 ? 1.164 -16.713 -10.105 1.00 50.19 182 VAL A CA 1
ATOM 1324 C C . VAL A 1 182 ? 1.939 -15.566 -10.746 1.00 50.19 182 VAL A C 1
ATOM 1326 O O . VAL A 1 182 ? 1.830 -15.331 -11.945 1.00 50.19 182 VAL A O 1
ATOM 1329 N N . THR A 1 183 ? 2.820 -14.939 -9.968 1.00 47.81 183 THR A N 1
ATOM 1330 C CA . THR A 1 183 ? 3.711 -13.882 -10.435 1.00 47.81 183 THR A CA 1
ATOM 1331 C C . THR A 1 183 ? 4.798 -14.418 -11.359 1.00 47.81 183 THR A C 1
ATOM 1333 O O . THR A 1 183 ? 5.204 -13.687 -12.239 1.00 47.81 183 THR A O 1
ATOM 1336 N N . LYS A 1 184 ? 5.222 -15.692 -11.276 1.00 44.69 184 LYS A N 1
ATOM 1337 C CA . LYS A 1 184 ? 6.168 -16.280 -12.252 1.00 44.69 184 LYS A CA 1
ATOM 1338 C C . LYS A 1 184 ? 5.528 -16.540 -13.614 1.00 44.69 184 LYS A C 1
ATOM 1340 O O . LYS A 1 184 ? 6.223 -16.426 -14.615 1.00 44.69 184 LYS A O 1
ATOM 1345 N N . GLU A 1 185 ? 4.240 -16.878 -13.674 1.00 45.81 185 GLU A N 1
ATOM 1346 C CA . GLU A 1 185 ? 3.527 -17.077 -14.944 1.00 45.81 185 GLU A CA 1
ATOM 1347 C C . GLU A 1 185 ? 2.988 -15.775 -15.537 1.00 45.81 185 GLU A C 1
ATOM 1349 O O . GLU A 1 185 ? 3.137 -15.546 -16.734 1.00 45.81 185 GLU A O 1
ATOM 1354 N N . VAL A 1 186 ? 2.457 -14.871 -14.710 1.00 44.53 186 VAL A N 1
ATOM 1355 C CA . VAL A 1 186 ? 2.079 -13.514 -15.135 1.00 44.53 186 VAL A CA 1
ATOM 1356 C C . VAL A 1 186 ? 3.326 -12.701 -15.517 1.00 44.53 186 VAL A C 1
ATOM 1358 O O . VAL A 1 186 ? 3.281 -11.966 -16.500 1.00 44.53 186 VAL A O 1
ATOM 1361 N N . ALA A 1 187 ? 4.479 -12.919 -14.865 1.00 48.22 187 ALA A N 1
ATOM 1362 C CA . ALA A 1 187 ? 5.763 -12.340 -15.281 1.00 48.22 187 ALA A CA 1
ATOM 1363 C C . ALA A 1 187 ? 6.317 -12.886 -16.603 1.00 48.22 187 ALA A C 1
ATOM 1365 O O . ALA A 1 187 ? 7.220 -12.265 -17.168 1.00 48.22 187 ALA A O 1
ATOM 1366 N N . LYS A 1 188 ? 5.793 -14.000 -17.143 1.00 47.34 188 LYS A N 1
ATOM 1367 C CA . LYS A 1 188 ? 6.138 -14.428 -18.514 1.00 47.34 188 LYS A CA 1
ATOM 1368 C C . LYS A 1 188 ? 5.529 -13.483 -19.558 1.00 47.34 188 LYS A C 1
ATOM 1370 O O . LYS A 1 188 ? 6.078 -13.357 -20.650 1.00 47.34 188 LYS A O 1
ATOM 1375 N N . SER A 1 189 ? 4.450 -12.767 -19.223 1.00 47.56 189 SER A N 1
ATOM 1376 C CA . SER A 1 189 ? 3.913 -11.679 -20.042 1.00 47.56 189 SER A CA 1
ATOM 1377 C C . SER A 1 189 ? 4.498 -10.345 -19.579 1.00 47.56 189 SER A C 1
ATOM 1379 O O . SER A 1 189 ? 4.046 -9.752 -18.600 1.00 47.56 189 SER A O 1
ATOM 1381 N N . LYS A 1 190 ? 5.481 -9.823 -20.327 1.00 51.19 190 LYS A N 1
ATOM 1382 C CA . LYS A 1 190 ? 6.036 -8.468 -20.111 1.00 51.19 190 LYS A CA 1
ATOM 1383 C C . LYS A 1 190 ? 4.951 -7.386 -20.041 1.00 51.19 190 LYS A C 1
ATOM 1385 O O . LYS A 1 190 ? 5.146 -6.366 -19.397 1.00 51.19 190 LYS A O 1
ATOM 1390 N N . VAL A 1 191 ? 3.822 -7.622 -20.706 1.00 53.12 191 VAL A N 1
ATOM 1391 C CA . VAL A 1 191 ? 2.688 -6.704 -20.768 1.00 53.12 191 VAL A CA 1
ATOM 1392 C C . VAL A 1 191 ? 1.921 -6.692 -19.443 1.00 53.12 191 VAL A C 1
ATOM 1394 O O . VAL A 1 191 ? 1.625 -5.616 -18.948 1.00 53.12 191 VAL A O 1
ATOM 1397 N N . ALA A 1 192 ? 1.675 -7.848 -18.816 1.00 51.78 192 ALA A N 1
ATOM 1398 C CA . ALA A 1 192 ? 0.891 -7.939 -17.579 1.00 51.78 192 ALA A CA 1
ATOM 1399 C C . ALA A 1 192 ? 1.605 -7.347 -16.347 1.00 51.78 192 ALA A C 1
ATOM 1401 O O . ALA A 1 192 ? 0.952 -6.787 -15.470 1.00 51.78 192 ALA A O 1
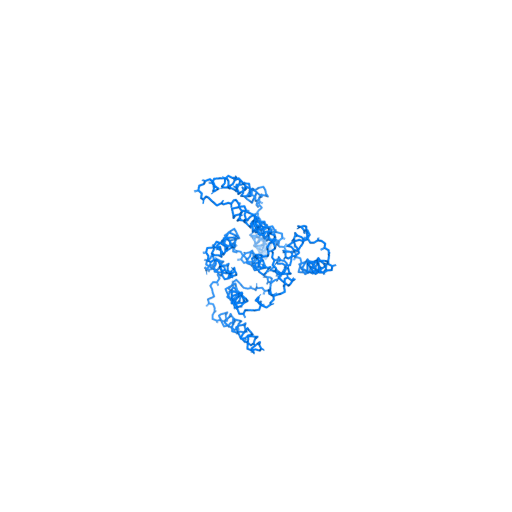ATOM 1402 N N . LEU A 1 193 ? 2.941 -7.413 -16.302 1.00 58.28 193 LEU A N 1
ATOM 1403 C CA . LEU A 1 193 ? 3.738 -6.780 -15.242 1.00 58.28 193 LEU A CA 1
ATOM 1404 C C . LEU A 1 193 ? 3.599 -5.252 -15.229 1.00 58.28 193 LEU A C 1
ATOM 1406 O O . LEU A 1 193 ? 3.596 -4.656 -14.156 1.00 58.28 193 LEU A O 1
ATOM 1410 N N . ASN A 1 194 ? 3.450 -4.622 -16.397 1.00 60.41 194 ASN A N 1
ATOM 1411 C CA . ASN A 1 194 ? 3.348 -3.164 -16.497 1.00 60.41 194 ASN A CA 1
ATOM 1412 C C . ASN A 1 194 ? 2.012 -2.616 -15.967 1.00 60.41 194 ASN A C 1
ATOM 1414 O O . ASN A 1 194 ? 1.976 -1.474 -15.527 1.00 60.41 194 ASN A O 1
ATOM 1418 N N . TYR A 1 195 ? 0.946 -3.425 -15.955 1.00 64.69 195 TYR A N 1
ATOM 1419 C CA . TYR A 1 195 ? -0.368 -3.028 -15.423 1.00 64.69 195 TYR A CA 1
ATOM 1420 C C . TYR A 1 195 ? -0.442 -3.029 -13.894 1.00 64.69 195 TYR A C 1
ATOM 1422 O O . TYR A 1 195 ? -1.364 -2.466 -13.320 1.00 64.69 195 TYR A O 1
ATOM 1430 N N . ALA A 1 196 ? 0.468 -3.728 -13.216 1.00 74.38 196 ALA A N 1
ATOM 1431 C CA . ALA A 1 196 ? 0.352 -3.972 -11.778 1.00 74.38 196 ALA A CA 1
ATOM 1432 C C . ALA A 1 196 ? 1.526 -3.418 -10.970 1.00 74.38 196 ALA A C 1
ATOM 1434 O O . ALA A 1 196 ? 1.472 -3.437 -9.739 1.00 74.38 196 ALA A O 1
ATOM 1435 N N . LEU A 1 197 ? 2.585 -2.950 -11.633 1.00 80.50 197 LEU A N 1
ATOM 1436 C CA . LEU A 1 197 ? 3.823 -2.541 -10.989 1.00 80.50 197 LEU A CA 1
ATOM 1437 C C . LEU A 1 197 ? 4.192 -1.108 -11.359 1.00 80.50 197 LEU A C 1
ATOM 1439 O O . LEU A 1 197 ? 4.226 -0.721 -12.527 1.00 80.50 197 LEU A O 1
ATOM 1443 N N . PHE A 1 198 ? 4.573 -0.347 -10.343 1.00 72.69 198 PHE A N 1
ATOM 1444 C CA . PHE A 1 198 ? 5.166 0.963 -10.513 1.00 72.69 198 PHE A CA 1
ATOM 1445 C C . PHE A 1 198 ? 6.550 0.841 -11.142 1.00 72.69 198 PHE A C 1
ATOM 1447 O O . PHE A 1 198 ? 7.424 0.108 -10.662 1.00 72.69 198 PHE A O 1
ATOM 1454 N N . SER A 1 199 ? 6.732 1.582 -12.229 1.00 72.31 199 SER A N 1
ATOM 1455 C CA . SER A 1 199 ? 7.951 1.586 -13.025 1.00 72.31 199 SER A CA 1
ATOM 1456 C C . SER A 1 199 ? 8.837 2.764 -12.650 1.00 72.31 199 SER A C 1
ATOM 1458 O O . SER A 1 199 ? 8.404 3.913 -12.727 1.00 72.31 199 SER A O 1
ATOM 1460 N N . TYR A 1 200 ? 10.093 2.499 -12.290 1.00 67.44 200 TYR A N 1
ATOM 1461 C CA . TYR A 1 200 ? 11.051 3.545 -11.931 1.00 67.44 200 TYR A CA 1
ATOM 1462 C C . TYR A 1 200 ? 12.325 3.460 -12.772 1.00 67.44 200 TYR A C 1
ATOM 1464 O O . TYR A 1 200 ? 12.715 2.371 -13.202 1.00 67.44 200 TYR A O 1
ATOM 1472 N N . PRO A 1 201 ? 12.988 4.601 -13.032 1.00 58.94 201 PRO A N 1
ATOM 1473 C CA . PRO A 1 201 ? 14.289 4.600 -13.679 1.00 58.94 201 PRO A CA 1
ATOM 1474 C C . PRO A 1 201 ? 15.338 3.989 -12.743 1.00 58.94 201 PRO A C 1
ATOM 1476 O O . PRO A 1 201 ? 15.633 4.528 -11.678 1.00 58.94 201 PRO A O 1
ATOM 1479 N N . VAL A 1 202 ? 15.916 2.866 -13.167 1.00 64.38 202 VAL A N 1
ATOM 1480 C CA . VAL A 1 202 ? 17.059 2.209 -12.533 1.00 64.38 202 VAL A CA 1
ATOM 1481 C C . VAL A 1 202 ? 18.288 2.472 -13.406 1.00 64.38 202 VAL A C 1
ATOM 1483 O O . VAL A 1 202 ? 18.373 1.973 -14.531 1.00 64.38 202 VAL A O 1
ATOM 1486 N N . PRO A 1 203 ? 19.262 3.263 -12.951 1.00 54.34 203 PRO A N 1
ATOM 1487 C CA . PRO A 1 203 ? 20.461 3.562 -13.710 1.00 54.34 203 PRO A CA 1
ATOM 1488 C C . PRO A 1 203 ? 21.259 2.296 -13.990 1.00 54.34 203 PRO A C 1
ATOM 1490 O O . PRO A 1 203 ? 21.311 1.367 -13.188 1.00 54.34 203 PRO A O 1
ATOM 1493 N N . GLY A 1 204 ? 21.824 2.242 -15.192 1.00 59.69 204 GLY A N 1
ATOM 1494 C CA . GLY A 1 204 ? 22.428 1.032 -15.750 1.00 59.69 204 GLY A CA 1
ATOM 1495 C C . GLY A 1 204 ? 21.420 -0.001 -16.271 1.00 59.69 204 GLY A C 1
ATOM 1496 O O . GLY A 1 204 ? 21.796 -0.836 -17.085 1.00 59.69 204 GLY A O 1
ATOM 1497 N N . PHE A 1 205 ? 20.140 0.071 -15.883 1.00 57.25 205 PHE A N 1
ATOM 1498 C CA . PHE A 1 205 ? 19.136 -0.953 -16.209 1.00 57.25 205 PHE A CA 1
ATOM 1499 C C . PHE A 1 205 ? 17.870 -0.426 -16.904 1.00 57.25 205 PHE A C 1
ATOM 1501 O O . PHE A 1 205 ? 17.022 -1.241 -17.283 1.00 57.25 205 PHE A O 1
ATOM 1508 N N . GLY A 1 206 ? 17.753 0.891 -17.104 1.00 65.62 206 GLY A N 1
ATOM 1509 C CA . GLY A 1 206 ? 16.599 1.544 -17.726 1.00 65.62 206 GLY A CA 1
ATOM 1510 C C . GLY A 1 206 ? 15.385 1.616 -16.797 1.00 65.62 206 GLY A C 1
ATOM 1511 O O . GLY A 1 206 ? 15.505 1.514 -15.581 1.00 65.62 206 GLY A O 1
ATOM 1512 N N . ILE A 1 207 ? 14.192 1.802 -17.359 1.00 65.38 207 ILE A N 1
ATOM 1513 C CA . ILE A 1 207 ? 12.946 1.788 -16.580 1.00 65.38 207 ILE A CA 1
ATOM 1514 C C . ILE A 1 207 ? 12.614 0.341 -16.202 1.00 65.38 207 ILE A C 1
ATOM 1516 O O . ILE A 1 207 ? 12.553 -0.528 -17.076 1.00 65.38 207 ILE A O 1
ATOM 1520 N N . ARG A 1 208 ? 12.404 0.075 -14.909 1.00 70.12 208 ARG A N 1
ATOM 1521 C CA . ARG A 1 208 ? 12.055 -1.253 -14.392 1.00 70.12 208 ARG A CA 1
ATOM 1522 C C . ARG A 1 208 ? 10.819 -1.191 -13.495 1.00 70.12 208 ARG A C 1
ATOM 1524 O O . ARG A 1 208 ? 10.749 -0.303 -12.645 1.00 70.12 208 ARG A O 1
ATOM 1531 N N . PRO A 1 209 ? 9.876 -2.135 -13.638 1.00 69.94 209 PRO A N 1
ATOM 1532 C CA . PRO A 1 209 ? 8.822 -2.326 -12.655 1.00 69.94 209 PRO A CA 1
ATOM 1533 C C . PRO A 1 209 ? 9.435 -2.894 -11.369 1.00 69.94 209 PRO A C 1
ATOM 1535 O O . PRO A 1 209 ? 10.142 -3.901 -11.420 1.00 69.94 209 PRO A O 1
ATOM 1538 N N . LEU A 1 210 ? 9.211 -2.230 -10.234 1.00 71.56 210 LEU A N 1
ATOM 1539 C CA . LEU A 1 210 ? 9.890 -2.555 -8.968 1.00 71.56 210 LEU A CA 1
ATOM 1540 C C . LEU A 1 210 ? 8.941 -2.796 -7.800 1.00 71.56 210 LEU A C 1
ATOM 1542 O O . LEU A 1 210 ? 9.249 -3.619 -6.947 1.00 71.56 210 LEU A O 1
ATOM 1546 N N . VAL A 1 211 ? 7.830 -2.061 -7.734 1.00 77.44 211 VAL A N 1
ATOM 1547 C CA . VAL A 1 211 ? 6.949 -2.049 -6.556 1.00 77.44 211 VAL A CA 1
ATOM 1548 C C . VAL A 1 211 ? 5.520 -2.323 -6.988 1.00 77.44 211 VAL A C 1
ATOM 1550 O O . VAL A 1 211 ? 5.068 -1.780 -7.997 1.00 77.44 211 VAL A O 1
ATOM 1553 N N . GLY A 1 212 ? 4.810 -3.160 -6.236 1.00 83.31 212 GLY A N 1
ATOM 1554 C CA . GLY A 1 212 ? 3.435 -3.521 -6.534 1.00 83.31 212 GLY A CA 1
ATOM 1555 C C . GLY A 1 212 ? 2.474 -2.363 -6.325 1.00 83.31 212 GLY A C 1
ATOM 1556 O O . GLY A 1 212 ? 2.576 -1.609 -5.359 1.00 83.31 212 GLY A O 1
ATOM 1557 N N . ALA A 1 213 ? 1.472 -2.245 -7.194 1.00 83.62 213 ALA A N 1
ATOM 1558 C CA . ALA A 1 213 ? 0.379 -1.306 -6.970 1.00 83.62 213 ALA A CA 1
ATOM 1559 C C . ALA A 1 213 ? -0.412 -1.633 -5.695 1.00 83.62 213 ALA A C 1
ATOM 1561 O O . ALA A 1 213 ? -0.898 -0.737 -5.003 1.00 83.62 213 ALA A O 1
ATOM 1562 N N . THR A 1 214 ? -0.462 -2.916 -5.337 1.00 87.00 214 THR A N 1
ATOM 1563 C CA . THR A 1 214 ? -1.029 -3.405 -4.079 1.00 87.00 214 THR A CA 1
ATOM 1564 C C . THR A 1 214 ? -0.269 -2.900 -2.854 1.00 87.00 214 THR A C 1
ATOM 1566 O O . THR A 1 214 ? -0.908 -2.607 -1.846 1.00 87.00 214 THR A O 1
ATOM 1569 N N . ASP A 1 215 ? 1.052 -2.713 -2.932 1.00 87.38 215 ASP A N 1
ATOM 1570 C CA . ASP A 1 215 ? 1.849 -2.181 -1.818 1.00 87.38 215 ASP A CA 1
ATOM 1571 C C . ASP A 1 215 ? 1.401 -0.761 -1.464 1.00 87.38 215 ASP A C 1
ATOM 1573 O O . ASP A 1 215 ? 1.168 -0.430 -0.300 1.00 87.38 215 ASP A O 1
ATOM 1577 N N . PHE A 1 216 ? 1.185 0.070 -2.486 1.00 84.62 216 PHE A N 1
ATOM 1578 C CA . PHE A 1 216 ? 0.662 1.422 -2.309 1.00 84.62 216 PHE A CA 1
ATOM 1579 C C . PHE A 1 216 ? -0.801 1.440 -1.870 1.00 84.62 216 PHE A C 1
ATOM 1581 O O . PHE A 1 216 ? -1.184 2.306 -1.082 1.00 84.62 216 PHE A O 1
ATOM 1588 N N . LEU A 1 217 ? -1.611 0.478 -2.321 1.00 88.62 217 LEU A N 1
ATOM 1589 C CA . LEU A 1 217 ? -2.999 0.342 -1.879 1.00 88.62 217 LEU A CA 1
ATOM 1590 C C . LEU A 1 217 ? -3.069 0.072 -0.373 1.00 88.62 217 LEU A C 1
ATOM 1592 O O . LEU A 1 217 ? -3.825 0.733 0.340 1.00 88.62 217 LEU A O 1
ATOM 1596 N N . PHE A 1 218 ? -2.252 -0.854 0.132 1.00 91.31 218 PHE A N 1
ATOM 1597 C CA . PHE A 1 218 ? -2.188 -1.146 1.565 1.00 91.31 218 PHE A CA 1
ATOM 1598 C C . PHE A 1 218 ? -1.547 -0.014 2.367 1.00 91.31 218 PHE A C 1
ATOM 1600 O O . PHE A 1 218 ? -2.001 0.275 3.473 1.00 91.31 218 PHE A O 1
ATOM 1607 N N . ALA A 1 219 ? -0.557 0.684 1.813 1.00 87.94 219 ALA A N 1
ATOM 1608 C CA . ALA A 1 219 ? -0.024 1.891 2.432 1.00 87.94 219 ALA A CA 1
ATOM 1609 C C . ALA A 1 219 ? -1.119 2.965 2.603 1.00 87.94 219 ALA A C 1
ATOM 1611 O O . ALA A 1 219 ? -1.284 3.510 3.696 1.00 87.94 219 ALA A O 1
ATOM 1612 N N . ALA A 1 220 ? -1.922 3.217 1.561 1.00 85.06 220 ALA A N 1
ATOM 1613 C CA . ALA A 1 220 ? -3.064 4.132 1.621 1.00 85.06 220 ALA A CA 1
ATOM 1614 C C . ALA A 1 220 ? -4.113 3.673 2.641 1.00 85.06 220 ALA A C 1
ATOM 1616 O O . ALA A 1 220 ? -4.624 4.487 3.414 1.00 85.06 220 ALA A O 1
ATOM 1617 N N . LEU A 1 221 ? -4.397 2.371 2.679 1.00 90.06 221 LEU A N 1
ATOM 1618 C CA . LEU A 1 221 ? -5.298 1.753 3.646 1.00 90.06 221 LEU A CA 1
ATOM 1619 C C . LEU A 1 221 ? -4.821 1.976 5.086 1.00 90.06 221 LEU A C 1
ATOM 1621 O O . LEU A 1 221 ? -5.584 2.514 5.882 1.00 90.06 221 LEU A O 1
ATOM 1625 N N . TYR A 1 222 ? -3.573 1.645 5.432 1.00 91.25 222 TYR A N 1
ATOM 1626 C CA . TYR A 1 222 ? -3.060 1.824 6.798 1.00 91.25 222 TYR A CA 1
ATOM 1627 C C . TYR A 1 222 ? -3.059 3.283 7.239 1.00 91.25 222 TYR A C 1
ATOM 1629 O O . TYR A 1 222 ? -3.427 3.580 8.373 1.00 91.25 222 TYR A O 1
ATOM 1637 N N . LEU A 1 223 ? -2.690 4.203 6.349 1.00 87.31 223 LEU A N 1
ATOM 1638 C CA . LEU A 1 223 ? -2.719 5.633 6.650 1.00 87.31 223 LEU A CA 1
ATOM 1639 C C . LEU A 1 223 ? -4.150 6.154 6.818 1.00 87.31 223 LEU A C 1
ATOM 1641 O O . LEU A 1 223 ? -4.406 6.945 7.725 1.00 87.31 223 LEU A O 1
ATOM 1645 N N . SER A 1 224 ? -5.092 5.668 6.006 1.00 86.00 224 SER A N 1
ATOM 1646 C CA . SER A 1 224 ? -6.515 6.005 6.136 1.00 86.00 224 SER A CA 1
ATOM 1647 C C . SER A 1 224 ? -7.111 5.440 7.429 1.00 86.00 224 SER A C 1
ATOM 1649 O O . SER A 1 224 ? -7.875 6.123 8.104 1.00 86.00 224 SER A O 1
ATOM 1651 N N . LEU A 1 225 ? -6.736 4.217 7.818 1.00 90.75 225 LEU A N 1
ATOM 1652 C CA . LEU A 1 225 ? -7.147 3.603 9.084 1.00 90.75 225 LEU A CA 1
ATOM 1653 C C . LEU A 1 225 ? -6.530 4.319 10.285 1.00 90.75 225 LEU A C 1
ATOM 1655 O O . LEU A 1 225 ? -7.200 4.481 11.301 1.00 90.75 225 LEU A O 1
ATOM 1659 N N . ALA A 1 226 ? -5.287 4.793 10.161 1.00 90.25 226 ALA A N 1
ATOM 1660 C CA . ALA A 1 226 ? -4.652 5.577 11.207 1.00 90.25 226 ALA A CA 1
ATOM 1661 C C . ALA A 1 226 ? -5.417 6.877 11.480 1.00 90.25 226 ALA A C 1
ATOM 1663 O O . ALA A 1 226 ? -5.599 7.232 12.635 1.00 90.25 226 ALA A O 1
ATOM 1664 N N . LEU A 1 227 ? -5.918 7.543 10.437 1.00 85.31 227 LEU A N 1
ATOM 1665 C CA . LEU A 1 227 ? -6.787 8.711 10.596 1.00 85.31 227 LEU A CA 1
ATOM 1666 C C . LEU A 1 227 ? -8.179 8.338 11.115 1.00 85.31 227 LEU A C 1
ATOM 1668 O O . LEU A 1 227 ? -8.697 9.024 11.984 1.00 85.31 227 LEU A O 1
ATOM 1672 N N . LYS A 1 228 ? -8.782 7.253 10.607 1.00 87.56 228 LYS A N 1
ATOM 1673 C CA . LYS A 1 228 ? -10.129 6.807 11.008 1.00 87.56 228 LYS A CA 1
ATOM 1674 C C . LYS A 1 228 ? -10.218 6.450 12.494 1.00 87.56 228 LYS A C 1
ATOM 1676 O O . LYS A 1 228 ? -11.261 6.662 13.099 1.00 87.56 228 LYS A O 1
ATOM 1681 N N . PHE A 1 229 ? -9.160 5.866 13.049 1.00 91.81 229 PHE A N 1
ATOM 1682 C CA . PHE A 1 229 ? -9.122 5.376 14.429 1.00 91.81 229 PHE A CA 1
ATOM 1683 C C . PHE A 1 229 ? -8.214 6.208 15.341 1.00 91.81 229 PHE A C 1
ATOM 1685 O O . PHE A 1 229 ? -7.723 5.684 16.340 1.00 91.81 229 PHE A O 1
ATOM 1692 N N . ASP A 1 230 ? -7.943 7.465 14.974 1.00 90.19 230 ASP A N 1
ATOM 1693 C CA . ASP A 1 230 ? -7.144 8.413 15.764 1.00 90.19 230 ASP A CA 1
ATOM 1694 C C . ASP A 1 230 ? -5.766 7.873 16.204 1.00 90.19 230 ASP A C 1
ATOM 1696 O O . ASP A 1 230 ? -5.212 8.237 17.245 1.00 90.19 230 ASP A O 1
ATOM 1700 N N . LEU A 1 231 ? -5.166 6.996 15.395 1.00 90.88 231 LEU A N 1
ATOM 1701 C CA . LEU A 1 231 ? -3.802 6.522 15.605 1.00 90.88 231 LEU A CA 1
ATOM 1702 C C . LEU A 1 231 ? -2.806 7.627 15.220 1.00 90.88 231 LEU A C 1
ATOM 1704 O O . LEU A 1 231 ? -3.067 8.431 14.320 1.00 90.88 231 LEU A O 1
ATOM 1708 N N . PRO A 1 232 ? -1.605 7.668 15.830 1.00 89.00 232 PRO A N 1
ATOM 1709 C CA . PRO A 1 232 ? -0.624 8.710 15.550 1.00 89.00 232 PRO A CA 1
ATOM 1710 C C . PRO A 1 232 ? -0.165 8.653 14.087 1.00 89.00 232 PRO A C 1
ATOM 1712 O O . PRO A 1 232 ? 0.700 7.857 13.707 1.00 89.00 232 PRO A O 1
ATOM 1715 N N . PHE A 1 233 ? -0.729 9.529 13.256 1.00 82.94 233 PHE A N 1
ATOM 1716 C CA . PHE A 1 233 ? -0.525 9.518 11.808 1.00 82.94 233 PHE A CA 1
ATOM 1717 C C . PHE A 1 233 ? 0.945 9.690 11.418 1.00 82.94 233 PHE A C 1
ATOM 1719 O O . PHE A 1 233 ? 1.456 8.934 10.601 1.00 82.94 233 PHE A O 1
ATOM 1726 N N . ARG A 1 234 ? 1.661 10.634 12.051 1.00 81.00 234 ARG A N 1
ATOM 1727 C CA . ARG A 1 234 ? 3.095 10.866 11.784 1.00 81.00 234 ARG A CA 1
ATOM 1728 C C . ARG A 1 234 ? 3.922 9.601 12.002 1.00 81.00 234 ARG A C 1
ATOM 1730 O O . ARG A 1 234 ? 4.766 9.270 11.178 1.00 81.00 234 ARG A O 1
ATOM 1737 N N . ARG A 1 235 ? 3.649 8.880 13.093 1.00 87.06 235 ARG A N 1
ATOM 1738 C CA . ARG A 1 235 ? 4.318 7.616 13.408 1.00 87.06 235 ARG A CA 1
ATOM 1739 C C . ARG A 1 235 ? 4.006 6.566 12.346 1.00 87.06 235 ARG A C 1
ATOM 1741 O O . ARG A 1 235 ? 4.926 5.938 11.843 1.00 87.06 235 ARG A O 1
ATOM 1748 N N . ASN A 1 236 ? 2.737 6.416 11.971 1.00 87.81 236 ASN A N 1
ATOM 1749 C CA . ASN A 1 236 ? 2.318 5.463 10.943 1.00 87.81 236 ASN A CA 1
ATOM 1750 C C . ASN A 1 236 ? 2.917 5.781 9.564 1.00 87.81 236 ASN A C 1
ATOM 1752 O O . ASN A 1 236 ? 3.405 4.876 8.899 1.00 87.81 236 ASN A O 1
ATOM 1756 N N . ALA A 1 237 ? 2.981 7.053 9.170 1.00 81.44 237 ALA A N 1
ATOM 1757 C CA . ALA A 1 237 ? 3.638 7.486 7.937 1.00 81.44 237 ALA A CA 1
ATOM 1758 C C . ALA A 1 237 ? 5.133 7.147 7.922 1.00 81.44 237 ALA A C 1
ATOM 1760 O O . ALA A 1 237 ? 5.633 6.624 6.927 1.00 81.44 237 ALA A O 1
ATOM 1761 N N . ILE A 1 238 ? 5.832 7.382 9.038 1.00 81.12 238 ILE A N 1
ATOM 1762 C CA . ILE A 1 238 ? 7.242 7.002 9.182 1.00 81.12 238 ILE A CA 1
ATOM 1763 C C . ILE A 1 238 ? 7.399 5.481 9.103 1.00 81.12 238 ILE A C 1
ATOM 1765 O O . ILE A 1 238 ? 8.273 5.014 8.387 1.00 81.12 238 ILE A O 1
ATOM 1769 N N . LEU A 1 239 ? 6.554 4.706 9.788 1.00 87.81 239 LEU A N 1
ATOM 1770 C CA . LEU A 1 239 ? 6.625 3.240 9.789 1.00 87.81 239 LEU A CA 1
ATOM 1771 C C . LEU A 1 239 ? 6.364 2.642 8.404 1.00 87.81 239 LEU A C 1
ATOM 1773 O O . LEU A 1 239 ? 7.116 1.777 7.961 1.00 87.81 239 LEU A O 1
ATOM 1777 N N . VAL A 1 240 ? 5.339 3.130 7.701 1.00 85.94 240 VAL A N 1
ATOM 1778 C CA . VAL A 1 240 ? 5.043 2.726 6.320 1.00 85.94 240 VAL A CA 1
ATOM 1779 C C . VAL A 1 240 ? 6.212 3.098 5.411 1.00 85.94 240 VAL A C 1
ATOM 1781 O O . VAL A 1 240 ? 6.726 2.235 4.703 1.00 85.94 240 VAL A O 1
ATOM 1784 N N . GLY A 1 241 ? 6.710 4.335 5.474 1.00 78.88 241 GLY A N 1
ATOM 1785 C CA . GLY A 1 241 ? 7.849 4.750 4.655 1.00 78.88 241 GLY A CA 1
ATOM 1786 C C . GLY A 1 241 ? 9.123 3.957 4.937 1.00 78.88 241 GLY A C 1
ATOM 1787 O O . GLY A 1 241 ? 9.795 3.502 4.013 1.00 78.88 241 GLY A O 1
ATOM 1788 N N . PHE A 1 242 ? 9.411 3.712 6.212 1.00 80.75 242 PHE A N 1
ATOM 1789 C CA . PHE A 1 242 ? 10.540 2.897 6.638 1.00 80.75 242 PHE A CA 1
ATOM 1790 C C . PHE A 1 242 ? 10.405 1.445 6.174 1.00 80.75 242 PHE A C 1
ATOM 1792 O O . PHE A 1 242 ? 11.403 0.844 5.791 1.00 80.75 242 PHE A O 1
ATOM 1799 N N . SER A 1 243 ? 9.191 0.887 6.131 1.00 86.62 243 SER A N 1
ATOM 1800 C CA . SER A 1 243 ? 8.972 -0.478 5.643 1.00 86.62 243 SER A CA 1
ATOM 1801 C C . SER A 1 243 ? 9.327 -0.655 4.164 1.00 86.62 243 SER A C 1
ATOM 1803 O O . SER A 1 243 ? 9.911 -1.679 3.809 1.00 86.62 243 SER A O 1
ATOM 1805 N N . PHE A 1 244 ? 9.070 0.353 3.319 1.00 80.75 244 PHE A N 1
ATOM 1806 C CA . PHE A 1 244 ? 9.536 0.352 1.931 1.00 80.75 244 PHE A CA 1
ATOM 1807 C C . PHE A 1 244 ? 11.062 0.370 1.886 1.00 80.75 244 PHE A C 1
ATOM 1809 O O . PHE A 1 244 ? 11.657 -0.525 1.294 1.00 80.75 244 PHE A O 1
ATOM 1816 N N . LEU A 1 245 ? 11.700 1.329 2.567 1.00 78.69 245 LEU A N 1
ATOM 1817 C CA . LEU A 1 245 ? 13.165 1.439 2.597 1.00 78.69 245 LEU A CA 1
ATOM 1818 C C . LEU A 1 245 ? 13.830 0.148 3.081 1.00 78.69 245 LEU A C 1
ATOM 1820 O O . LEU A 1 245 ? 14.794 -0.318 2.478 1.00 78.69 245 LEU A O 1
ATOM 1824 N N . LEU A 1 246 ? 13.287 -0.450 4.141 1.00 81.88 246 LEU A N 1
ATOM 1825 C CA . LEU A 1 246 ? 13.788 -1.693 4.704 1.00 81.88 246 LEU A CA 1
ATOM 1826 C C . LEU A 1 246 ? 13.624 -2.858 3.724 1.00 81.88 246 LEU A C 1
ATOM 1828 O O . LEU A 1 246 ? 14.580 -3.592 3.495 1.00 81.88 246 LEU A O 1
ATOM 1832 N N . SER A 1 247 ? 12.451 -3.008 3.102 1.00 83.44 247 SER A N 1
ATOM 1833 C CA . SER A 1 247 ? 12.202 -4.080 2.125 1.00 83.44 247 SER A CA 1
ATOM 1834 C C . SER A 1 247 ? 13.141 -3.976 0.925 1.00 83.44 247 SER A C 1
ATOM 1836 O O . SER A 1 247 ? 13.687 -4.978 0.472 1.00 83.44 247 SER A O 1
ATOM 1838 N N . ILE A 1 248 ? 13.389 -2.752 0.461 1.00 74.56 248 ILE A N 1
ATOM 1839 C CA . ILE A 1 248 ? 14.321 -2.447 -0.626 1.00 74.56 248 ILE A CA 1
ATOM 1840 C C . ILE A 1 248 ? 15.755 -2.795 -0.229 1.00 74.56 248 ILE A C 1
ATOM 1842 O O . ILE A 1 248 ? 16.454 -3.470 -0.981 1.00 74.56 248 ILE A O 1
ATOM 1846 N N . ALA A 1 249 ? 16.193 -2.358 0.953 1.00 74.56 249 ALA A N 1
ATOM 1847 C CA . ALA A 1 249 ? 17.531 -2.644 1.453 1.00 74.56 249 ALA A CA 1
ATOM 1848 C C . ALA A 1 249 ? 17.770 -4.157 1.575 1.00 74.56 249 ALA A C 1
ATOM 1850 O O . ALA A 1 249 ? 18.819 -4.648 1.156 1.00 74.56 249 ALA A O 1
ATOM 1851 N N . ILE A 1 250 ? 16.779 -4.907 2.074 1.00 78.00 250 ILE A N 1
ATOM 1852 C CA . ILE A 1 250 ? 16.845 -6.373 2.156 1.00 78.00 250 ILE A CA 1
ATOM 1853 C C . ILE A 1 250 ? 16.860 -6.989 0.752 1.00 78.00 250 ILE A C 1
ATOM 1855 O O . ILE A 1 250 ? 17.668 -7.881 0.498 1.00 78.00 250 ILE A O 1
ATOM 1859 N N . ALA A 1 251 ? 16.022 -6.521 -0.175 1.00 76.56 251 ALA A N 1
ATOM 1860 C CA . ALA A 1 251 ? 15.986 -7.039 -1.543 1.00 76.56 251 ALA A CA 1
ATOM 1861 C C . ALA A 1 251 ? 17.324 -6.834 -2.274 1.00 76.56 251 ALA A C 1
ATOM 1863 O O . ALA A 1 251 ? 17.826 -7.758 -2.910 1.00 76.56 251 ALA A O 1
ATOM 1864 N N . ILE A 1 252 ? 17.949 -5.662 -2.120 1.00 69.69 252 ILE A N 1
ATOM 1865 C CA . ILE A 1 252 ? 19.284 -5.378 -2.667 1.00 69.69 252 ILE A CA 1
ATOM 1866 C C . ILE A 1 252 ? 20.338 -6.272 -2.003 1.00 69.69 252 ILE A C 1
ATOM 1868 O O . ILE A 1 252 ? 21.148 -6.877 -2.700 1.00 69.69 252 ILE A O 1
ATOM 1872 N N . GLY A 1 253 ? 20.323 -6.378 -0.671 1.00 71.06 253 GLY A N 1
ATOM 1873 C CA . GLY A 1 253 ? 21.320 -7.148 0.076 1.00 71.06 253 GLY A CA 1
ATOM 1874 C C . GLY A 1 253 ? 21.239 -8.661 -0.143 1.00 71.06 253 GLY A C 1
ATOM 1875 O O . GLY A 1 253 ? 22.257 -9.343 -0.079 1.00 71.06 253 GLY A O 1
ATOM 1876 N N . THR A 1 254 ? 20.046 -9.193 -0.412 1.00 76.31 254 THR A N 1
ATOM 1877 C CA . THR A 1 254 ? 19.819 -10.637 -0.614 1.00 76.31 254 THR A CA 1
ATOM 1878 C C . THR A 1 254 ? 19.761 -11.045 -2.084 1.00 76.31 254 THR A C 1
ATOM 1880 O O . THR A 1 254 ? 19.898 -12.227 -2.390 1.00 76.31 254 THR A O 1
ATOM 1883 N N . GLY A 1 255 ? 19.526 -10.098 -2.999 1.00 70.81 255 GLY A N 1
ATOM 1884 C CA . GLY A 1 255 ? 19.261 -10.375 -4.413 1.00 70.81 255 GLY A CA 1
ATOM 1885 C C . GLY A 1 255 ? 17.917 -11.070 -4.674 1.00 70.81 255 GLY A C 1
ATOM 1886 O O . GLY A 1 255 ? 17.664 -11.504 -5.798 1.00 70.81 255 GLY A O 1
ATOM 1887 N N . LEU A 1 256 ? 17.057 -11.198 -3.658 1.00 73.75 256 LEU A N 1
ATOM 1888 C CA . LEU A 1 256 ? 15.747 -11.841 -3.750 1.00 73.75 256 LEU A CA 1
ATOM 1889 C C . LEU A 1 256 ? 14.631 -10.792 -3.722 1.00 73.75 256 LEU A C 1
ATOM 1891 O O . LEU A 1 256 ? 14.727 -9.777 -3.038 1.00 73.75 256 LEU A O 1
ATOM 1895 N N . GLY A 1 257 ? 13.539 -11.052 -4.447 1.00 71.50 257 GLY A N 1
ATOM 1896 C CA . GLY A 1 257 ? 12.322 -10.249 -4.334 1.00 71.50 257 GLY A CA 1
ATOM 1897 C C . GLY A 1 257 ? 11.691 -10.452 -2.958 1.00 71.50 257 GLY A C 1
ATOM 1898 O O . GLY A 1 257 ? 11.249 -11.557 -2.645 1.00 71.50 257 GLY A O 1
ATOM 1899 N N . ILE A 1 258 ? 11.673 -9.403 -2.136 1.00 80.56 258 ILE A N 1
ATOM 1900 C CA . ILE A 1 258 ? 11.098 -9.439 -0.789 1.00 80.56 258 ILE A CA 1
ATOM 1901 C C . ILE A 1 258 ? 9.663 -8.902 -0.840 1.00 80.56 258 ILE A C 1
ATOM 1903 O O . ILE A 1 258 ? 9.465 -7.798 -1.352 1.00 80.56 258 ILE A O 1
ATOM 1907 N N . PRO A 1 259 ? 8.670 -9.637 -0.303 1.00 86.06 259 PRO A N 1
ATOM 1908 C CA . PRO A 1 259 ? 7.305 -9.137 -0.183 1.00 86.06 259 PRO A CA 1
ATOM 1909 C C . PRO A 1 259 ? 7.274 -7.941 0.780 1.00 86.06 259 PRO A C 1
ATOM 1911 O O . PRO A 1 259 ? 7.707 -8.048 1.932 1.00 86.06 259 PRO A O 1
ATOM 1914 N N . VAL A 1 260 ? 6.790 -6.791 0.305 1.00 88.44 260 VAL A N 1
ATOM 1915 C CA . VAL A 1 260 ? 6.783 -5.532 1.072 1.00 88.44 260 VAL A CA 1
ATOM 1916 C C . VAL A 1 260 ? 5.653 -5.531 2.100 1.00 88.44 260 VAL A C 1
ATOM 1918 O O . VAL A 1 260 ? 5.826 -5.015 3.211 1.00 88.44 260 VAL A O 1
ATOM 1921 N N . LEU A 1 261 ? 4.503 -6.136 1.778 1.00 91.75 261 LEU A N 1
ATOM 1922 C CA . LEU A 1 261 ? 3.323 -6.097 2.645 1.00 91.75 261 LEU A CA 1
ATOM 1923 C C . LEU A 1 261 ? 3.561 -6.727 4.023 1.00 91.75 261 LEU A C 1
ATOM 1925 O O . LEU A 1 261 ? 3.159 -6.098 5.001 1.00 91.75 261 LEU A O 1
ATOM 1929 N N . PRO A 1 262 ? 4.234 -7.886 4.173 1.00 92.94 262 PRO A N 1
ATOM 1930 C CA . PRO A 1 262 ? 4.568 -8.437 5.484 1.00 92.94 262 PRO A CA 1
ATOM 1931 C C . PRO A 1 262 ? 5.419 -7.496 6.339 1.00 92.94 262 PRO A C 1
ATOM 1933 O O . PRO A 1 262 ? 5.167 -7.360 7.537 1.00 92.94 262 PRO A O 1
ATOM 1936 N N . VAL A 1 263 ? 6.401 -6.817 5.737 1.00 93.38 263 VAL A N 1
ATOM 1937 C CA . VAL A 1 263 ? 7.276 -5.874 6.451 1.00 93.38 263 VAL A CA 1
ATOM 1938 C C . VAL A 1 263 ? 6.475 -4.651 6.899 1.00 93.38 263 VAL A C 1
ATOM 1940 O O . VAL A 1 263 ? 6.568 -4.232 8.054 1.00 93.38 263 VAL A O 1
ATOM 1943 N N . MET A 1 264 ? 5.639 -4.111 6.011 1.00 92.88 264 MET A N 1
ATOM 1944 C CA . MET A 1 264 ? 4.764 -2.973 6.297 1.00 92.88 264 MET A CA 1
ATOM 1945 C C . MET A 1 264 ? 3.734 -3.296 7.380 1.00 92.88 264 MET A C 1
ATOM 1947 O O . MET A 1 264 ? 3.611 -2.553 8.354 1.00 92.88 264 MET A O 1
ATOM 1951 N N . ALA A 1 265 ? 3.045 -4.429 7.244 1.00 94.44 265 ALA A N 1
ATOM 1952 C CA . ALA A 1 265 ? 2.104 -4.957 8.222 1.00 94.44 265 ALA A CA 1
ATOM 1953 C C . ALA A 1 265 ? 2.753 -5.072 9.604 1.00 94.44 265 ALA A C 1
ATOM 1955 O O . ALA A 1 265 ? 2.223 -4.544 10.580 1.00 94.44 265 ALA A O 1
ATOM 1956 N N . LEU A 1 266 ? 3.928 -5.704 9.682 1.00 95.50 266 LEU A N 1
ATOM 1957 C CA . LEU A 1 266 ? 4.649 -5.881 10.938 1.00 95.50 266 LEU A CA 1
ATOM 1958 C C . LEU A 1 266 ? 5.002 -4.534 11.581 1.00 95.50 266 LEU A C 1
ATOM 1960 O O . LEU A 1 266 ? 4.746 -4.341 12.768 1.00 95.50 266 LEU A O 1
ATOM 1964 N N . MET A 1 267 ? 5.535 -3.586 10.807 1.00 94.75 267 MET A N 1
ATOM 1965 C CA . MET A 1 267 ? 5.907 -2.260 11.312 1.00 94.75 267 MET A CA 1
ATOM 1966 C C . MET A 1 267 ? 4.697 -1.478 11.832 1.00 94.75 267 MET A C 1
ATOM 1968 O O . MET A 1 267 ? 4.762 -0.906 12.921 1.00 94.75 267 MET A O 1
ATOM 1972 N N . VAL A 1 268 ? 3.578 -1.485 11.101 1.00 93.50 268 VAL A N 1
ATOM 1973 C CA . VAL A 1 268 ? 2.335 -0.817 11.522 1.00 93.50 268 VAL A CA 1
ATOM 1974 C C . VAL A 1 268 ? 1.744 -1.484 12.766 1.00 93.50 268 VAL A C 1
ATOM 1976 O O . VAL A 1 268 ? 1.374 -0.785 13.710 1.00 93.50 268 VAL A O 1
ATOM 1979 N N . ILE A 1 269 ? 1.701 -2.817 12.824 1.00 95.19 269 ILE A N 1
ATOM 1980 C CA . ILE A 1 269 ? 1.191 -3.552 13.991 1.00 95.19 269 ILE A CA 1
ATOM 1981 C C . ILE A 1 269 ? 2.049 -3.270 15.225 1.00 95.19 269 ILE A C 1
ATOM 1983 O O . ILE A 1 269 ? 1.512 -2.878 16.258 1.00 95.19 269 ILE A O 1
ATOM 1987 N N . LEU A 1 270 ? 3.374 -3.427 15.131 1.00 95.50 270 LEU A N 1
ATOM 1988 C CA . LEU A 1 270 ? 4.287 -3.170 16.251 1.00 95.50 270 LEU A CA 1
ATOM 1989 C C . LEU A 1 270 ? 4.227 -1.703 16.690 1.00 95.50 270 LEU A C 1
ATOM 1991 O O . LEU A 1 270 ? 4.245 -1.397 17.883 1.00 95.50 270 LEU A O 1
ATOM 1995 N N . GLY A 1 271 ? 4.086 -0.792 15.727 1.00 95.06 271 GLY A N 1
ATOM 1996 C CA . GLY A 1 271 ? 3.895 0.629 15.967 1.00 95.06 271 GLY A CA 1
ATOM 1997 C C . GLY A 1 271 ? 2.623 0.979 16.735 1.00 95.06 271 GLY A C 1
ATOM 1998 O O . GLY A 1 271 ? 2.596 1.989 17.429 1.00 95.06 271 GLY A O 1
ATOM 1999 N N . ASN A 1 272 ? 1.578 0.160 16.651 1.00 95.19 272 ASN A N 1
ATOM 2000 C CA . ASN A 1 272 ? 0.278 0.457 17.256 1.00 95.19 272 ASN A CA 1
ATOM 2001 C C . ASN A 1 272 ? -0.224 -0.691 18.141 1.00 95.19 272 ASN A C 1
ATOM 2003 O O . ASN A 1 272 ? -1.426 -0.807 18.371 1.00 95.19 272 ASN A O 1
ATOM 2007 N N . TRP A 1 273 ? 0.683 -1.532 18.652 1.00 94.25 273 TRP A N 1
ATOM 2008 C CA . TRP A 1 273 ? 0.351 -2.788 19.335 1.00 94.25 273 TRP A CA 1
ATOM 2009 C C . TRP A 1 273 ? -0.658 -2.619 20.475 1.00 94.25 273 TRP A C 1
ATOM 2011 O O . TRP A 1 273 ? -1.570 -3.428 20.622 1.00 94.25 273 TRP A O 1
ATOM 2021 N N . SER A 1 274 ? -0.533 -1.539 21.250 1.00 91.81 274 SER A N 1
ATOM 2022 C CA . SER A 1 274 ? -1.449 -1.210 22.348 1.00 91.81 274 SER A CA 1
ATOM 2023 C C . SER A 1 274 ? -2.896 -1.001 21.895 1.00 91.81 274 SER A C 1
ATOM 2025 O O . SER A 1 274 ? -3.808 -1.285 22.663 1.00 91.81 274 SER A O 1
ATOM 2027 N N . SER A 1 275 ? -3.104 -0.527 20.666 1.00 90.69 275 SER A N 1
ATOM 2028 C CA . SER A 1 275 ? -4.417 -0.154 20.130 1.00 90.69 275 SER A CA 1
ATOM 2029 C C . SER A 1 275 ? -5.023 -1.235 19.232 1.00 90.69 275 SER A C 1
ATOM 2031 O O . SER A 1 275 ? -6.240 -1.344 19.145 1.00 90.69 275 SER A O 1
ATOM 2033 N N . VAL A 1 276 ? -4.195 -2.049 18.565 1.00 90.12 276 VAL A N 1
ATOM 2034 C CA . VAL A 1 276 ? -4.660 -3.070 17.600 1.00 90.12 276 VAL A CA 1
ATOM 2035 C C . VAL A 1 276 ? -4.821 -4.467 18.206 1.00 90.12 276 VAL A C 1
ATOM 2037 O O . VAL A 1 276 ? -5.267 -5.393 17.528 1.00 90.12 276 VAL A O 1
ATOM 2040 N N . LYS A 1 277 ? -4.444 -4.659 19.476 1.00 88.00 277 LYS A N 1
ATOM 2041 C CA . LYS A 1 277 ? -4.506 -5.965 20.138 1.00 88.00 277 LYS A CA 1
ATOM 2042 C C . LYS A 1 277 ? -5.954 -6.441 20.286 1.00 88.00 277 LYS A C 1
ATOM 2044 O O . LYS A 1 277 ? -6.751 -5.857 21.017 1.00 88.00 277 LYS A O 1
ATOM 2049 N N . VAL A 1 278 ? -6.262 -7.579 19.665 1.00 83.94 278 VAL A N 1
ATOM 2050 C CA . VAL A 1 278 ? -7.578 -8.221 19.770 1.00 83.94 278 VAL A CA 1
ATOM 2051 C C . VAL A 1 278 ? -7.741 -8.835 21.162 1.00 83.94 278 VAL A C 1
ATOM 2053 O O . VAL A 1 278 ? -7.100 -9.837 21.502 1.00 83.94 278 VAL A O 1
ATOM 2056 N N . THR A 1 279 ? -8.603 -8.233 21.976 1.00 83.56 279 THR A N 1
ATOM 2057 C CA . THR A 1 279 ? -8.853 -8.686 23.354 1.00 83.56 279 THR A CA 1
ATOM 2058 C C . THR A 1 279 ? -10.144 -9.502 23.451 1.00 83.56 279 THR A C 1
ATOM 2060 O O . THR A 1 279 ? -10.158 -10.518 24.146 1.00 83.56 279 THR A O 1
ATOM 2063 N N . ASP A 1 280 ? -11.177 -9.140 22.684 1.00 86.56 280 ASP A N 1
ATOM 2064 C CA . ASP A 1 280 ? -12.477 -9.821 22.675 1.00 86.56 280 ASP A CA 1
ATOM 2065 C C . ASP A 1 280 ? -12.396 -11.223 22.017 1.00 86.56 280 ASP A C 1
ATOM 2067 O O . ASP A 1 280 ? -11.947 -11.352 20.872 1.00 86.56 280 ASP A O 1
ATOM 2071 N N . PRO A 1 281 ? -12.839 -12.299 22.700 1.00 85.62 281 PRO A N 1
ATOM 2072 C CA . PRO A 1 281 ? -12.941 -13.643 22.129 1.00 85.62 281 PRO A CA 1
ATOM 2073 C C . PRO A 1 281 ? -13.803 -13.757 20.862 1.00 85.62 281 PRO A C 1
ATOM 2075 O O . PRO A 1 281 ? -13.521 -14.620 20.027 1.00 85.62 281 PRO A O 1
ATOM 2078 N N . ARG A 1 282 ? -14.848 -12.934 20.701 1.00 86.50 282 ARG A N 1
ATOM 2079 C CA . ARG A 1 282 ? -15.705 -12.939 19.501 1.00 86.50 282 ARG A CA 1
ATOM 2080 C C . ARG A 1 282 ? -14.945 -12.423 18.287 1.00 86.50 282 ARG A C 1
ATOM 2082 O O . ARG A 1 282 ? -14.894 -13.105 17.269 1.00 86.50 282 ARG A O 1
ATOM 2089 N N . GLU A 1 283 ? -14.250 -11.300 18.442 1.00 85.38 283 GLU A N 1
ATOM 2090 C CA . GLU A 1 283 ? -13.416 -10.723 17.382 1.00 85.38 283 GLU A CA 1
ATOM 2091 C C . GLU A 1 283 ? -12.272 -11.656 16.990 1.00 85.38 283 GLU A C 1
ATOM 2093 O O . GLU A 1 283 ? -11.946 -11.775 15.812 1.00 85.38 283 GLU A O 1
ATOM 2098 N N . LYS A 1 284 ? -11.699 -12.394 17.952 1.00 86.12 284 LYS A N 1
ATOM 2099 C CA . LYS A 1 284 ? -10.710 -13.439 17.647 1.00 86.12 284 LYS A CA 1
ATOM 2100 C C . LYS A 1 284 ? -11.283 -14.529 16.744 1.00 86.12 284 LYS A C 1
ATOM 2102 O O . LYS A 1 284 ? -10.576 -14.991 15.853 1.00 86.12 284 LYS A O 1
ATOM 2107 N N . ARG A 1 285 ? -12.535 -14.952 16.963 1.00 87.12 285 ARG A N 1
ATOM 2108 C CA . ARG A 1 285 ? -13.192 -15.966 16.120 1.00 87.12 285 ARG A CA 1
ATOM 2109 C C . ARG A 1 285 ? -13.463 -15.438 14.716 1.00 87.12 285 ARG A C 1
ATOM 2111 O O . ARG A 1 285 ? -13.192 -16.155 13.762 1.00 87.12 285 ARG A O 1
ATOM 2118 N N . GLU A 1 286 ? -13.940 -14.203 14.590 1.00 85.50 286 GLU A N 1
ATOM 2119 C CA . GLU A 1 286 ? -14.163 -13.546 13.293 1.00 85.50 286 GLU A CA 1
ATOM 2120 C C . GLU A 1 286 ? -12.852 -13.386 12.511 1.00 85.50 286 GLU A C 1
ATOM 2122 O O . GLU A 1 286 ? -12.759 -13.791 11.353 1.00 85.50 286 GLU A O 1
ATOM 2127 N N . ALA A 1 287 ? -11.809 -12.881 13.176 1.00 83.94 287 ALA A N 1
ATOM 2128 C CA . ALA A 1 287 ? -10.461 -12.757 12.632 1.00 83.94 287 ALA A CA 1
ATOM 2129 C C . ALA A 1 287 ? -9.915 -14.107 12.148 1.00 83.94 287 ALA A C 1
ATOM 2131 O O . ALA A 1 287 ? -9.422 -14.219 11.025 1.00 83.94 287 ALA A O 1
ATOM 2132 N N . LEU A 1 288 ? -10.029 -15.144 12.984 1.00 86.19 288 LEU A N 1
ATOM 2133 C CA . LEU A 1 288 ? -9.572 -16.487 12.649 1.00 86.19 288 LEU A CA 1
ATOM 2134 C C . LEU A 1 288 ? -10.360 -17.069 11.472 1.00 86.19 288 LEU A C 1
ATOM 2136 O O . LEU A 1 288 ? -9.753 -17.637 10.571 1.00 86.19 288 LEU A O 1
ATOM 2140 N N . ALA A 1 289 ? -11.684 -16.901 11.447 1.00 86.12 289 ALA A N 1
ATOM 2141 C CA . ALA A 1 289 ? -12.526 -17.359 10.346 1.00 86.12 289 ALA A CA 1
ATOM 2142 C C . ALA A 1 289 ? -12.138 -16.687 9.020 1.00 86.12 289 ALA A C 1
ATOM 2144 O O . ALA A 1 289 ? -12.016 -17.374 8.007 1.00 86.12 289 ALA A O 1
ATOM 2145 N N . GLY A 1 290 ? -11.868 -15.377 9.034 1.00 83.06 290 GLY A N 1
ATOM 2146 C CA . GLY A 1 290 ? -11.374 -14.648 7.864 1.00 83.06 290 GLY A CA 1
ATOM 2147 C C . GLY A 1 290 ? -10.020 -15.168 7.375 1.00 83.06 290 GLY A C 1
ATOM 2148 O O . GLY A 1 290 ? -9.856 -15.442 6.186 1.00 83.06 290 GLY A O 1
ATOM 2149 N N . ILE A 1 291 ? -9.067 -15.382 8.289 1.00 86.00 291 ILE A N 1
ATOM 2150 C CA . ILE A 1 291 ? -7.751 -15.952 7.954 1.00 86.00 291 ILE A CA 1
ATOM 2151 C C . ILE A 1 291 ? -7.912 -17.356 7.354 1.00 86.00 291 ILE A C 1
ATOM 2153 O O . ILE A 1 291 ? -7.365 -17.629 6.287 1.00 86.00 291 ILE A O 1
ATOM 2157 N N . VAL A 1 292 ? -8.691 -18.233 7.995 1.00 87.75 292 VAL A N 1
ATOM 2158 C CA . VAL A 1 292 ? -8.940 -19.604 7.519 1.00 87.75 292 VAL A CA 1
ATOM 2159 C C . VAL A 1 292 ? -9.602 -19.595 6.145 1.00 87.75 292 VAL A C 1
ATOM 2161 O O . VAL A 1 292 ? -9.191 -20.362 5.277 1.00 87.75 292 VAL A O 1
ATOM 2164 N N . MET A 1 293 ? -10.581 -18.717 5.916 1.00 88.56 293 MET A N 1
ATOM 2165 C CA . MET A 1 293 ? -11.253 -18.584 4.624 1.00 88.56 293 MET A CA 1
ATOM 2166 C C . MET A 1 293 ? -10.262 -18.226 3.514 1.00 88.56 293 MET A C 1
ATOM 2168 O O . MET A 1 293 ? -10.241 -18.894 2.481 1.00 88.56 293 MET A O 1
ATOM 2172 N N . VAL A 1 294 ? -9.405 -17.225 3.734 1.00 84.56 294 VAL A N 1
ATOM 2173 C CA . VAL A 1 294 ? -8.403 -16.810 2.740 1.00 84.56 294 VAL A CA 1
ATOM 2174 C C . VAL A 1 294 ? -7.377 -17.911 2.501 1.00 84.56 294 VAL A C 1
ATOM 2176 O O . VAL A 1 294 ? -7.104 -18.246 1.352 1.00 84.56 294 VAL A O 1
ATOM 2179 N N . VAL A 1 295 ? -6.842 -18.519 3.561 1.00 85.19 295 VAL A N 1
ATOM 2180 C CA . VAL A 1 295 ? -5.879 -19.624 3.438 1.00 85.19 295 VAL A CA 1
ATOM 2181 C C . VAL A 1 295 ? -6.492 -20.796 2.670 1.00 85.19 295 VAL A C 1
ATOM 2183 O O . VAL A 1 295 ? -5.844 -21.355 1.788 1.00 85.19 295 VAL A O 1
ATOM 2186 N N . THR A 1 296 ? -7.755 -21.130 2.945 1.00 84.88 296 THR A N 1
ATOM 2187 C CA . THR A 1 296 ? -8.486 -22.193 2.240 1.00 84.88 296 THR A CA 1
ATOM 2188 C C . THR A 1 296 ? -8.695 -21.837 0.771 1.00 84.88 296 THR A C 1
ATOM 2190 O O . THR A 1 296 ? -8.434 -22.667 -0.096 1.00 84.88 296 THR A O 1
ATOM 2193 N N . ALA A 1 297 ? -9.100 -20.601 0.466 1.00 85.31 297 ALA A N 1
ATOM 2194 C CA . ALA A 1 297 ? -9.258 -20.136 -0.909 1.00 85.31 297 ALA A CA 1
ATOM 2195 C C . ALA A 1 297 ? -7.934 -20.218 -1.688 1.00 85.31 297 ALA A C 1
ATOM 2197 O O . ALA A 1 297 ? -7.899 -20.771 -2.786 1.00 85.31 297 ALA A O 1
ATOM 2198 N N . LEU A 1 298 ? -6.829 -19.748 -1.100 1.00 82.25 298 LEU A N 1
ATOM 2199 C CA . LEU A 1 298 ? -5.496 -19.839 -1.704 1.00 82.25 298 LEU A CA 1
ATOM 2200 C C . LEU A 1 298 ? -5.047 -21.295 -1.893 1.00 82.25 298 LEU A C 1
ATOM 2202 O O . LEU A 1 298 ? -4.474 -21.633 -2.932 1.00 82.25 298 LEU A O 1
ATOM 2206 N N . ALA A 1 299 ? -5.335 -22.174 -0.929 1.00 84.19 299 ALA A N 1
ATOM 2207 C CA . ALA A 1 299 ? -5.043 -23.600 -1.038 1.00 84.19 299 ALA A CA 1
ATOM 2208 C C . ALA A 1 299 ? -5.826 -24.250 -2.188 1.00 84.19 299 ALA A C 1
ATOM 2210 O O . ALA A 1 299 ? -5.223 -24.940 -3.007 1.00 84.19 299 ALA A O 1
ATOM 2211 N N . ILE A 1 300 ? -7.130 -23.973 -2.310 1.00 86.31 300 ILE A N 1
ATOM 2212 C CA . ILE A 1 300 ? -7.969 -24.458 -3.418 1.00 86.31 300 ILE A CA 1
ATOM 2213 C C . ILE A 1 300 ? -7.418 -23.964 -4.756 1.00 86.31 300 ILE A C 1
ATOM 2215 O O . ILE A 1 300 ? -7.206 -24.772 -5.656 1.00 86.31 300 ILE A O 1
ATOM 2219 N N . ILE A 1 301 ? -7.120 -22.666 -4.879 1.00 83.12 301 ILE A N 1
ATOM 2220 C CA . ILE A 1 301 ? -6.543 -22.091 -6.105 1.00 83.12 301 ILE A CA 1
ATOM 2221 C C . ILE A 1 301 ? -5.229 -22.792 -6.467 1.00 83.12 301 ILE A C 1
ATOM 2223 O O . ILE A 1 301 ? -4.989 -23.090 -7.635 1.00 83.12 301 ILE A O 1
ATOM 2227 N N . THR A 1 302 ? -4.384 -23.078 -5.474 1.00 81.06 302 THR A N 1
ATOM 2228 C CA . TH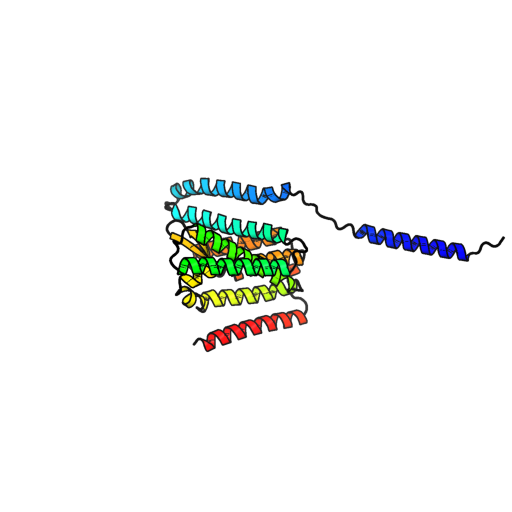R A 1 302 ? -3.105 -23.772 -5.684 1.00 81.06 302 THR A CA 1
ATOM 2229 C C . THR A 1 302 ? -3.308 -25.222 -6.124 1.00 81.06 302 THR A C 1
ATOM 2231 O O . THR A 1 302 ? -2.573 -25.699 -6.984 1.00 81.06 302 THR A O 1
ATOM 2234 N N . LEU A 1 303 ? -4.289 -25.920 -5.547 1.00 83.50 303 LEU A N 1
ATOM 2235 C CA . LEU A 1 303 ? -4.596 -27.316 -5.863 1.00 83.50 303 LEU A CA 1
ATOM 2236 C C . LEU A 1 303 ? -5.216 -27.471 -7.253 1.00 83.50 303 LEU A C 1
ATOM 2238 O O . LEU A 1 303 ? -4.804 -28.359 -7.983 1.00 83.50 303 LEU A O 1
ATOM 2242 N N . VAL A 1 304 ? -6.147 -26.592 -7.637 1.00 83.88 304 VAL A N 1
ATOM 2243 C CA . VAL A 1 304 ? -6.788 -26.603 -8.968 1.00 83.88 304 VAL A CA 1
ATOM 2244 C C . VAL A 1 304 ? -5.787 -26.300 -10.089 1.00 83.88 304 VAL A C 1
ATOM 2246 O O . VAL A 1 304 ? -6.009 -26.670 -11.237 1.00 83.88 304 VAL A O 1
ATOM 2249 N N . ARG A 1 305 ? -4.685 -25.609 -9.775 1.00 67.56 305 ARG A N 1
ATOM 2250 C CA . ARG A 1 305 ? -3.640 -25.256 -10.745 1.00 67.56 305 ARG A CA 1
ATOM 2251 C C . ARG A 1 305 ? -2.603 -26.345 -11.010 1.00 67.56 305 ARG A C 1
ATOM 2253 O O . ARG A 1 305 ? -1.813 -26.162 -11.934 1.00 67.56 305 ARG A O 1
ATOM 2260 N N . ARG A 1 306 ? -2.539 -27.383 -10.177 1.00 59.88 306 ARG A N 1
ATOM 2261 C CA . ARG A 1 306 ? -1.644 -28.529 -10.381 1.00 59.88 306 ARG A CA 1
ATOM 2262 C C . ARG A 1 306 ? -2.304 -29.557 -11.282 1.00 59.88 306 ARG A C 1
ATOM 2264 O O . ARG A 1 306 ? -1.553 -30.140 -12.089 1.00 59.88 306 ARG A O 1
#

Mean predicted aligned error: 13.57 Å

Solvent-accessible surface area (backbone atoms only — not comparable to full-atom values): 16498 Å² total; per-residue (Å²): 141,77,86,58,77,64,63,58,55,56,49,55,52,53,52,55,50,51,52,54,52,52,54,60,56,61,74,64,62,69,81,73,78,75,71,59,68,69,77,65,53,47,57,63,52,50,50,52,49,54,45,50,50,46,46,67,55,46,47,59,52,44,36,76,73,67,71,46,68,69,31,64,59,54,18,54,45,46,45,50,51,49,52,47,51,49,50,50,46,46,50,51,47,46,55,68,59,57,76,79,73,51,70,66,56,36,52,48,46,23,51,54,17,51,52,47,36,54,51,52,53,51,44,46,74,73,66,45,83,84,47,77,67,56,47,53,51,39,38,50,19,44,48,38,29,14,41,30,49,12,46,54,53,36,67,74,54,87,51,62,42,51,53,49,45,52,34,51,45,50,21,52,52,40,48,46,39,71,70,72,36,61,49,60,58,46,54,70,36,73,68,59,44,62,78,46,26,39,56,41,62,31,51,93,68,48,73,39,69,78,44,52,36,65,52,48,15,52,50,26,19,54,50,36,39,22,60,75,64,74,40,67,50,70,59,49,52,49,32,46,53,48,19,52,55,50,34,49,53,49,21,66,76,68,74,44,91,57,61,45,46,47,48,27,36,48,39,48,45,68,72,39,44,92,68,31,59,74,77,54,71,66,58,50,50,54,39,47,51,54,44,51,49,52,53,49,51,53,49,50,56,56,59,77,72,107

Secondary structure (DSSP, 8-state):
----HHHHHHHHHHHHHHHHHHHHHHTT--------THHHHHHHHHHHHHHHHHHHHHHHHHHHHH---SHHHHHHHHHHHHHHHHHHHHHHHHHHTSS---HHHHHHHHHHHHHHHHHHHHHHHTT----HHHHHHHHHHHHHHHHHHHHHHHHH---GGGHHHHHHHHHHHHHHHHHSSHHHHHTTSHHHHHTTEEEEEETTTEEEEEEEHHHHHHHHHHHHHHHHTT--HHHHHHHHHHHHHHHHHHHHHHSS---HHHHHHHHHHHHTHHHH----HHHHHHHHHHHHHHHHHHHHHHHHT-

Nearest PDB structures (foldseek):
  8oqz-assembly1_B  TM=3.798E-01  e=1.267E-02  Homo sapiens
  8k8e-assembly1_B  TM=3.791E-01  e=1.751E-02  Homo sapiens
  5fn3-assembly1_B  TM=3.666E-01  e=2.554E-01  Homo sapiens
  3nzz-assembly1_A  TM=2.075E-01  e=8.964E+00  Salmonella enterica subsp. enterica serovar Typhimurium

Organism: NCBI:txid2013854

pLDDT: mean 70.43, std 16.42, range [38.31, 95.5]

Foldseek 3Di:
DDPDPVVVVVVVVVVVVVVVVVVVVVVPPPPPPPPDPVVVVCPLVVCVVVLVVCLVVVQVVCCVPPVPPSQQSVQCSQVLVVLSVLLVLLVVLLVVVVDDPDLVNLVVLLVVLLVQLVVLLVCVVVPDDPDPVSLVSLLVSLSSNLQSLLLNVLVVDPALLVLQLVLVLLVVVLVCCQPVCPCVVLVVPPSSLSNFFRWTQRGVPGIDGQHGSNLSSNLSNLLSNCVVVVNDNVQLSCLSSVLVVVQVVCCVVVVGNGRSSNSSSVSSCVSCVVRNDDDDPVVVVVSVVVNCVSVVVSVVVSVVVD

Radius of gyration: 25.64 Å; Cα contacts (8 Å, |Δi|>4): 279; chains: 1; bounding box: 87×68×80 Å